Protein AF-A0A3A8H408-F1 (afdb_monomer_lite)

Radius of gyration: 17.68 Å; chains: 1; bounding box: 41×37×47 Å

Secondary structure (DSSP, 8-state):
-PPPHHHHHHHHHHTB-BSTTS-B-GGG-EEEEEE----TTT--EEEEEES-SS-SSPPEEEEE---SHHHHHHHSSHHHHHHHHHHHHHHH--SEEEE--HHHHHHH-TT--BSS---SEEEEEGGG--PPP--TT-EEEEETTTEEEEE--SSPP-TT-HHHHHHHHHHHHHHHHTTSS-B-

pLDDT: mean 93.0, std 6.1, range [53.0, 98.62]

Foldseek 3Di:
DPDDPVVVVVQFVVQFDAPVPHDGPQQQHGKGKDWPPDDPLAIKMWIFGDRHDNDPDDTDIDIDGRCDDDNNVVCQAPVNVVVVVLVCCVPPVDQKDADADPVLCCVQCVPVFKPDAHHQKMWHFCVQPAQDDADPPKDWDDSPNGTIMIHQDNDRQDPVDVVSSVRRNRSVVSCVVRRSMDTD

Sequence (184 aa):
MPPDVSVLTDLFRRGVNREGRGPIIEELGLRVGFLNGGAASDDARLSIKCGAFDDPSPNNCLLSLPFYGPTAERVLTPSVLEAVMRGMVAAWEPEWIAAMSREHRDLDDPDNRTNAWVGWLTYFSKQRGTVPPLPAPVRIEPVEDKGTLIVLTPERFTVANPEHVALGRRVRELLTRAGLIHTR

Structure (mmCIF, N/CA/C/O backbone):
data_AF-A0A3A8H408-F1
#
_entry.id   AF-A0A3A8H408-F1
#
loop_
_atom_site.group_PDB
_atom_site.id
_atom_site.type_symbol
_atom_site.label_atom_id
_atom_site.label_alt_id
_atom_site.label_comp_id
_atom_site.label_asym_id
_atom_site.label_entity_id
_atom_site.label_seq_id
_atom_site.pdbx_PDB_ins_code
_atom_site.Cartn_x
_atom_site.Cartn_y
_atom_site.Cartn_z
_atom_site.occupancy
_atom_site.B_iso_or_equiv
_atom_site.auth_seq_id
_atom_site.auth_comp_id
_atom_site.auth_asym_id
_atom_site.auth_atom_id
_atom_site.pdbx_PDB_model_num
ATOM 1 N N . MET A 1 1 ? -8.001 5.754 -26.401 1.00 53.00 1 MET A N 1
ATOM 2 C CA . MET A 1 1 ? -7.552 4.502 -27.044 1.00 53.00 1 MET A CA 1
ATOM 3 C C . MET A 1 1 ? -6.819 3.683 -26.000 1.00 53.00 1 MET A C 1
ATOM 5 O O . MET A 1 1 ? -6.024 4.287 -25.284 1.00 53.00 1 MET A O 1
ATOM 9 N N . PRO A 1 2 ? -7.097 2.376 -25.860 1.00 74.06 2 PRO A N 1
ATOM 10 C CA . PRO A 1 2 ? -6.226 1.513 -25.070 1.00 74.06 2 PRO A CA 1
ATOM 11 C C . PRO A 1 2 ? -4.798 1.572 -25.646 1.00 74.06 2 PRO A C 1
ATOM 13 O O . PRO A 1 2 ? -4.653 1.780 -26.855 1.00 74.06 2 PRO A O 1
ATOM 16 N N . PRO A 1 3 ? -3.751 1.460 -24.812 1.00 79.25 3 PRO A N 1
ATOM 17 C CA . PRO A 1 3 ? -2.381 1.420 -25.307 1.00 79.25 3 PRO A CA 1
ATOM 18 C C . PRO A 1 3 ? -2.198 0.223 -26.247 1.00 79.25 3 PRO A C 1
ATOM 20 O O . PRO A 1 3 ? -2.700 -0.869 -25.980 1.00 79.25 3 PRO A O 1
ATOM 23 N N . ASP A 1 4 ? -1.481 0.438 -27.347 1.00 90.12 4 ASP A N 1
ATOM 24 C CA . ASP A 1 4 ? -1.157 -0.623 -28.296 1.00 90.12 4 ASP A CA 1
ATOM 25 C C . ASP A 1 4 ? -0.244 -1.673 -27.632 1.00 90.12 4 ASP A C 1
ATOM 27 O O . ASP A 1 4 ? 0.717 -1.335 -26.932 1.00 90.12 4 ASP A O 1
ATOM 31 N N . VAL A 1 5 ? -0.544 -2.959 -27.838 1.00 90.75 5 VAL A N 1
ATOM 32 C CA . VAL A 1 5 ? 0.197 -4.073 -27.221 1.00 90.75 5 VAL A CA 1
ATOM 33 C C . VAL A 1 5 ? 1.674 -4.058 -27.618 1.00 90.75 5 VAL A C 1
ATOM 35 O O . VAL A 1 5 ? 2.524 -4.398 -26.794 1.00 90.75 5 VAL A O 1
ATOM 38 N N . SER A 1 6 ? 2.010 -3.634 -28.838 1.00 92.81 6 SER A N 1
ATOM 39 C CA . SER A 1 6 ? 3.402 -3.50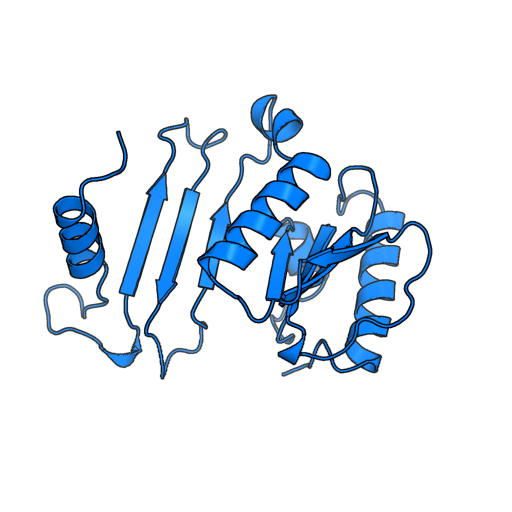6 -29.281 1.00 92.81 6 SER A CA 1
ATOM 40 C C . SER A 1 6 ? 4.139 -2.413 -28.507 1.00 92.81 6 SER A C 1
ATOM 42 O O . SER A 1 6 ? 5.258 -2.637 -28.047 1.00 92.81 6 SER A O 1
ATOM 44 N N . VAL A 1 7 ? 3.474 -1.281 -28.246 1.00 90.62 7 VAL A N 1
ATOM 45 C CA . VAL A 1 7 ? 4.027 -0.177 -27.446 1.00 90.62 7 VAL A CA 1
ATOM 46 C C . VAL A 1 7 ? 4.298 -0.634 -26.016 1.00 90.62 7 VAL A C 1
ATOM 48 O O . VAL A 1 7 ? 5.369 -0.360 -25.472 1.00 90.62 7 VAL A O 1
ATOM 51 N N . LEU A 1 8 ? 3.362 -1.372 -25.409 1.00 91.06 8 LEU A N 1
ATOM 52 C CA . LEU A 1 8 ? 3.587 -1.962 -24.090 1.00 91.06 8 LEU A CA 1
ATOM 53 C C . LEU A 1 8 ? 4.726 -2.984 -24.132 1.00 91.06 8 LEU A C 1
ATOM 55 O O . LEU A 1 8 ? 5.632 -2.919 -23.311 1.00 91.06 8 LEU A O 1
ATOM 59 N N . THR A 1 9 ? 4.744 -3.884 -25.110 1.00 92.50 9 THR A N 1
ATOM 60 C CA . THR A 1 9 ? 5.798 -4.903 -25.233 1.00 92.50 9 THR A CA 1
ATOM 61 C C . THR A 1 9 ? 7.189 -4.269 -25.289 1.00 92.50 9 THR A C 1
ATOM 63 O O . THR A 1 9 ? 8.099 -4.691 -24.570 1.00 92.50 9 THR A O 1
ATOM 66 N N . ASP A 1 10 ? 7.356 -3.215 -26.085 1.00 92.81 10 ASP A N 1
ATOM 67 C CA . ASP A 1 10 ? 8.627 -2.503 -26.185 1.00 92.81 10 ASP A CA 1
ATOM 68 C C . ASP A 1 10 ? 8.990 -1.760 -24.896 1.00 92.81 10 ASP A C 1
ATOM 70 O O . ASP A 1 10 ? 10.162 -1.755 -24.505 1.00 92.81 10 ASP A O 1
ATOM 74 N N . LEU A 1 11 ? 8.009 -1.188 -24.191 1.00 91.81 11 LEU A N 1
ATOM 75 C CA . LEU A 1 11 ? 8.226 -0.593 -22.872 1.00 91.81 11 LEU A CA 1
ATOM 76 C C . LEU A 1 11 ? 8.756 -1.632 -21.869 1.00 91.81 11 LEU A C 1
ATOM 78 O O . LEU A 1 11 ? 9.744 -1.372 -21.182 1.00 91.81 11 LEU A O 1
ATOM 82 N N . PHE A 1 12 ? 8.157 -2.823 -21.818 1.00 91.94 12 PHE A N 1
ATOM 83 C CA . PHE A 1 12 ? 8.580 -3.893 -20.910 1.00 91.94 12 PHE A CA 1
ATOM 84 C C . PHE A 1 12 ? 9.970 -4.444 -21.263 1.00 91.94 12 PHE A C 1
ATOM 86 O O . PHE A 1 12 ? 10.793 -4.627 -20.367 1.00 91.94 12 PHE A O 1
ATOM 93 N N . ARG A 1 13 ? 10.299 -4.615 -22.553 1.00 91.19 13 ARG A N 1
ATOM 94 C CA . ARG A 1 13 ? 11.652 -5.019 -23.002 1.00 91.19 13 ARG A CA 1
ATOM 95 C C . ARG A 1 13 ? 12.737 -4.018 -22.598 1.00 91.19 13 ARG A C 1
ATOM 97 O O . ARG A 1 13 ? 13.866 -4.404 -22.267 1.00 91.19 13 ARG A O 1
ATOM 104 N N . ARG A 1 14 ? 12.408 -2.723 -22.627 1.00 91.94 14 ARG A N 1
ATOM 105 C CA . ARG A 1 14 ? 13.304 -1.648 -22.172 1.00 91.94 14 ARG A CA 1
ATOM 106 C C . ARG A 1 14 ? 13.444 -1.621 -20.652 1.00 91.94 14 ARG A C 1
ATOM 108 O O . ARG A 1 14 ? 14.519 -1.284 -20.173 1.00 91.94 14 ARG A O 1
ATOM 115 N N . GLY A 1 15 ? 12.404 -2.021 -19.922 1.00 92.94 15 GLY A N 1
ATOM 116 C CA . GLY A 1 15 ? 12.379 -2.060 -18.459 1.00 92.94 15 GLY A CA 1
ATOM 117 C C . GLY A 1 15 ? 13.230 -3.154 -17.806 1.00 92.94 15 GLY A C 1
ATOM 118 O O . GLY A 1 15 ? 13.366 -3.151 -16.587 1.00 92.94 15 GLY A O 1
ATOM 119 N N . VAL A 1 16 ? 13.795 -4.091 -18.573 1.00 93.50 16 VAL A N 1
ATOM 120 C CA . VAL A 1 16 ? 14.675 -5.144 -18.038 1.00 93.50 16 VAL A CA 1
ATOM 121 C C . VAL A 1 16 ? 15.952 -4.537 -17.442 1.00 93.50 16 VAL A C 1
ATOM 123 O O . VAL A 1 16 ? 16.615 -3.722 -18.094 1.00 93.50 16 VAL A O 1
ATOM 126 N N . ASN A 1 17 ? 16.306 -4.950 -16.222 1.00 90.69 17 ASN A N 1
ATOM 127 C CA . ASN A 1 17 ? 17.504 -4.468 -15.533 1.00 90.69 17 ASN A CA 1
ATOM 128 C C . ASN A 1 17 ? 18.787 -4.977 -16.211 1.00 90.69 17 ASN A C 1
ATOM 130 O O . ASN A 1 17 ? 18.860 -6.121 -16.659 1.00 90.69 17 ASN A O 1
ATOM 134 N N . ARG A 1 18 ? 19.797 -4.107 -16.314 1.00 92.12 18 ARG A N 1
ATOM 135 C CA . ARG A 1 18 ? 21.075 -4.372 -16.996 1.00 92.12 18 ARG A CA 1
ATOM 136 C C . ARG A 1 18 ? 22.230 -3.718 -16.252 1.00 92.12 18 ARG A C 1
ATOM 138 O O . ARG A 1 18 ? 22.050 -2.668 -15.632 1.00 92.12 18 ARG A O 1
ATOM 145 N N . GLU A 1 19 ? 23.425 -4.277 -16.397 1.00 88.25 19 GLU A N 1
ATOM 146 C CA . GLU A 1 19 ? 24.659 -3.634 -15.940 1.00 88.25 19 GLU A CA 1
ATOM 147 C C . GLU A 1 19 ? 25.051 -2.497 -16.904 1.00 88.25 19 GLU A C 1
ATOM 149 O O . GLU A 1 19 ? 25.807 -2.674 -17.858 1.00 88.25 19 GLU A O 1
ATOM 154 N N . GLY A 1 20 ? 24.470 -1.308 -16.725 1.00 83.56 20 GLY A N 1
ATOM 155 C CA . GLY A 1 20 ? 24.679 -0.181 -17.637 1.00 83.56 20 GLY A CA 1
ATOM 156 C C . GLY A 1 20 ? 24.197 -0.496 -19.061 1.00 83.56 20 GLY A C 1
ATOM 157 O O . GLY A 1 20 ? 22.997 -0.605 -19.304 1.00 83.56 20 GLY A O 1
ATOM 158 N N . ARG A 1 21 ? 25.131 -0.621 -20.015 1.00 83.88 21 ARG A N 1
ATOM 159 C CA . ARG A 1 21 ? 24.855 -1.078 -21.398 1.00 83.88 21 ARG A CA 1
ATOM 160 C C . ARG A 1 21 ? 25.179 -2.564 -21.626 1.00 83.88 21 ARG A C 1
ATOM 162 O O . ARG A 1 21 ? 25.133 -3.019 -22.764 1.00 83.88 21 ARG A O 1
ATOM 169 N N . GLY A 1 22 ? 25.561 -3.272 -20.568 1.00 88.44 22 GLY A N 1
ATOM 170 C CA . GLY A 1 22 ? 25.965 -4.670 -20.567 1.00 88.44 22 GLY A CA 1
ATOM 171 C C . GLY A 1 22 ? 24.787 -5.654 -20.530 1.00 88.44 22 GLY A C 1
ATOM 172 O O . GLY A 1 22 ? 23.675 -5.313 -20.955 1.00 88.44 22 GLY A O 1
ATOM 173 N N . PRO A 1 23 ? 25.031 -6.895 -20.070 1.00 92.50 23 PRO A N 1
ATOM 174 C CA . PRO A 1 23 ? 24.039 -7.963 -20.089 1.00 92.50 23 PRO A CA 1
ATOM 175 C C . PRO A 1 23 ? 22.837 -7.674 -19.178 1.00 92.50 23 PRO A C 1
ATOM 177 O O . PRO A 1 23 ? 22.860 -6.790 -18.317 1.00 92.50 23 PRO A O 1
ATOM 180 N N . ILE A 1 24 ? 21.769 -8.438 -19.410 1.00 93.56 24 ILE A N 1
ATOM 181 C CA . ILE A 1 24 ? 20.581 -8.477 -18.555 1.00 93.56 24 ILE A CA 1
ATOM 182 C C . ILE A 1 24 ? 20.944 -9.125 -17.218 1.00 93.56 24 ILE A C 1
ATOM 184 O O . ILE A 1 24 ? 21.665 -10.117 -17.195 1.00 93.56 24 ILE A O 1
ATOM 188 N N . ILE A 1 25 ? 20.415 -8.559 -16.135 1.00 92.06 25 ILE A N 1
ATOM 189 C CA . ILE A 1 25 ? 20.477 -9.129 -14.788 1.00 92.06 25 ILE A CA 1
ATOM 190 C C . ILE A 1 25 ? 19.102 -9.748 -14.520 1.00 92.06 25 ILE A C 1
ATOM 192 O O . ILE A 1 25 ? 18.157 -9.038 -14.161 1.00 92.06 25 ILE A O 1
ATOM 196 N N . GLU A 1 26 ? 18.962 -11.043 -14.807 1.00 90.75 26 GLU A N 1
ATOM 197 C CA . GLU A 1 26 ? 17.670 -11.745 -14.790 1.00 90.75 26 GLU A CA 1
ATOM 198 C C . GLU A 1 26 ? 17.043 -11.757 -13.391 1.00 90.75 26 GLU A C 1
ATOM 200 O O . GLU A 1 26 ? 15.828 -11.604 -13.256 1.00 90.75 26 GLU A O 1
ATOM 205 N N . GLU A 1 27 ? 17.876 -11.829 -12.353 1.00 91.50 27 GLU A N 1
ATOM 206 C CA . GLU A 1 27 ? 17.485 -11.913 -10.945 1.00 91.50 27 GLU A CA 1
ATOM 207 C C . GLU A 1 27 ? 16.672 -10.701 -10.467 1.00 91.50 27 GLU A C 1
ATOM 209 O O . GLU A 1 27 ? 15.819 -10.823 -9.582 1.00 91.50 27 GLU A O 1
ATOM 214 N N . LEU A 1 28 ? 16.907 -9.532 -11.079 1.00 91.19 28 LEU A N 1
ATOM 215 C CA . LEU A 1 28 ? 16.243 -8.266 -10.751 1.00 91.19 28 LEU A CA 1
ATOM 216 C C . LEU A 1 28 ? 14.935 -8.059 -11.535 1.00 91.19 28 LEU A C 1
ATOM 218 O O . LEU A 1 28 ? 14.202 -7.094 -11.280 1.00 91.19 28 LEU A O 1
ATOM 222 N N . GLY A 1 29 ? 14.648 -8.918 -12.517 1.00 93.56 29 GLY A N 1
ATOM 223 C CA . GLY A 1 29 ? 13.474 -8.825 -13.378 1.00 93.56 29 GLY A CA 1
ATOM 224 C C . GLY A 1 29 ? 13.403 -7.519 -14.181 1.00 93.56 29 GLY A C 1
ATOM 225 O O . GLY A 1 29 ? 14.397 -7.029 -14.728 1.00 93.56 29 GLY A O 1
ATOM 226 N N . LEU A 1 30 ? 12.205 -6.934 -14.255 1.00 94.25 30 LEU A N 1
ATOM 227 C CA . LEU A 1 30 ? 11.924 -5.697 -14.987 1.00 94.25 30 LEU A CA 1
ATOM 228 C C . LEU A 1 30 ? 11.284 -4.625 -14.109 1.00 94.25 30 LEU A C 1
ATOM 230 O O . LEU A 1 30 ? 10.581 -4.917 -13.138 1.00 94.25 30 LEU A O 1
ATOM 234 N N . ARG A 1 31 ? 11.471 -3.366 -14.507 1.00 94.19 31 ARG A N 1
ATOM 235 C CA . ARG A 1 31 ? 10.783 -2.205 -13.949 1.00 94.19 31 ARG A CA 1
ATOM 236 C C . ARG A 1 31 ? 10.219 -1.319 -15.056 1.00 94.19 31 ARG A C 1
ATOM 238 O O . ARG A 1 31 ? 10.950 -0.873 -15.934 1.00 94.19 31 ARG A O 1
ATOM 245 N N . VAL A 1 32 ? 8.930 -1.003 -14.974 1.00 95.19 32 VAL A N 1
ATOM 246 C CA . VAL A 1 32 ? 8.251 -0.075 -15.894 1.00 95.19 32 VAL A CA 1
ATOM 247 C C . VAL A 1 32 ? 7.502 1.001 -15.121 1.00 95.19 32 VAL A C 1
ATOM 249 O O . VAL A 1 32 ? 7.068 0.783 -13.991 1.00 95.19 32 VAL A O 1
ATOM 252 N N . GLY A 1 33 ? 7.372 2.181 -15.726 1.00 93.12 33 GLY A N 1
ATOM 253 C CA . GLY A 1 33 ? 6.696 3.326 -15.130 1.00 93.12 33 GLY A CA 1
ATOM 254 C C . GLY A 1 33 ? 5.714 3.974 -16.097 1.00 93.12 33 GLY A C 1
ATOM 255 O O . GLY A 1 33 ? 6.007 4.098 -17.283 1.00 93.12 33 GLY A O 1
ATOM 256 N N . PHE A 1 34 ? 4.581 4.422 -15.567 1.00 91.62 34 PHE A N 1
ATOM 257 C CA . PHE A 1 34 ? 3.558 5.180 -16.279 1.00 91.62 34 PHE A CA 1
ATOM 258 C C . PHE A 1 34 ? 3.274 6.465 -15.511 1.00 91.62 34 PHE A C 1
ATOM 260 O O . PHE A 1 34 ? 3.288 6.472 -14.281 1.00 91.62 34 PHE A O 1
ATOM 267 N N . LEU A 1 35 ? 3.003 7.540 -16.240 1.00 90.06 35 LEU A N 1
ATOM 268 C CA . LEU A 1 35 ? 2.687 8.856 -15.695 1.00 90.06 35 LEU A CA 1
ATOM 269 C C . LEU A 1 35 ? 1.474 9.427 -16.422 1.00 90.06 35 LEU A C 1
ATOM 271 O O . LEU A 1 35 ? 1.322 9.231 -17.627 1.00 90.06 35 LEU A O 1
ATOM 275 N N . ASN A 1 36 ? 0.622 10.139 -15.691 1.00 89.19 36 ASN A N 1
ATOM 276 C CA . ASN A 1 36 ? -0.549 10.813 -16.258 1.00 89.19 36 ASN A CA 1
ATOM 277 C C . ASN A 1 36 ? -0.210 12.144 -16.961 1.00 89.19 36 ASN A C 1
ATOM 279 O O . ASN A 1 36 ? -1.110 12.792 -17.486 1.00 89.19 36 ASN A O 1
ATOM 283 N N . GLY A 1 37 ? 1.063 12.556 -16.960 1.00 84.69 37 GLY A N 1
ATOM 284 C CA . GLY A 1 37 ? 1.525 13.797 -17.587 1.00 84.69 37 GLY A CA 1
ATOM 285 C C . GLY A 1 37 ? 1.230 15.065 -16.780 1.00 84.69 37 GLY A C 1
ATOM 286 O O . GLY A 1 37 ? 1.351 16.157 -17.330 1.00 84.69 37 GLY A O 1
ATOM 287 N N . GLY A 1 38 ? 0.840 14.936 -15.506 1.00 82.38 38 GLY A N 1
ATOM 288 C CA . GLY A 1 38 ? 0.667 16.076 -14.605 1.00 82.38 38 GLY A CA 1
ATOM 289 C C . GLY A 1 38 ? 1.982 16.809 -14.314 1.00 82.38 38 GLY A C 1
ATOM 290 O O . GLY A 1 38 ? 3.075 16.275 -14.511 1.00 82.38 38 GLY A O 1
ATOM 291 N N . ALA A 1 39 ? 1.880 18.047 -13.824 1.00 80.00 39 ALA A N 1
ATOM 292 C CA . ALA A 1 39 ? 3.030 18.745 -13.249 1.00 80.00 39 ALA A CA 1
ATOM 293 C C . ALA A 1 39 ? 3.521 18.000 -11.994 1.00 80.00 39 ALA A C 1
ATOM 295 O O . ALA A 1 39 ? 2.742 17.315 -11.348 1.00 80.00 39 ALA A O 1
ATOM 296 N N . ALA A 1 40 ? 4.793 18.145 -11.614 1.00 72.44 40 ALA A N 1
ATOM 297 C CA . ALA A 1 40 ? 5.443 17.271 -10.624 1.00 72.44 40 ALA A CA 1
ATOM 298 C C . ALA A 1 40 ? 4.756 17.146 -9.242 1.00 72.44 40 ALA A C 1
ATOM 300 O O . ALA A 1 40 ? 4.973 16.159 -8.552 1.00 72.44 40 ALA A O 1
ATOM 301 N N . SER A 1 41 ? 3.974 18.134 -8.794 1.00 75.12 41 SER A N 1
ATOM 302 C CA . SER A 1 41 ? 3.213 18.052 -7.530 1.00 75.12 41 SER A CA 1
ATOM 303 C C . SER A 1 41 ? 1.772 17.552 -7.704 1.00 75.12 41 SER A C 1
ATOM 305 O O . SER A 1 41 ? 1.050 17.407 -6.720 1.00 75.12 41 SER A O 1
ATOM 307 N N . ASP A 1 42 ? 1.360 17.337 -8.949 1.00 85.25 42 ASP A N 1
ATOM 308 C CA . ASP A 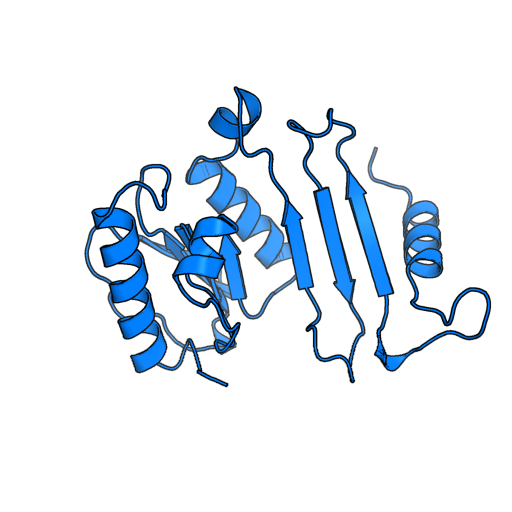1 42 ? -0.001 17.053 -9.405 1.00 85.25 42 ASP A CA 1
ATOM 309 C C . ASP A 1 42 ? -0.073 15.770 -10.261 1.00 85.25 42 ASP A C 1
ATOM 311 O O . ASP A 1 42 ? -1.111 15.437 -10.839 1.00 85.25 42 ASP A O 1
ATOM 315 N N . ASP A 1 43 ? 1.036 15.033 -10.368 1.00 88.94 43 ASP A N 1
ATOM 316 C CA . ASP A 1 43 ? 1.120 13.819 -11.165 1.00 88.94 43 ASP A CA 1
ATOM 317 C C . ASP A 1 43 ? 0.721 12.568 -10.372 1.00 88.94 43 ASP A C 1
ATOM 319 O O . ASP A 1 43 ? 0.843 12.464 -9.150 1.00 88.94 43 ASP A O 1
ATOM 323 N N . ALA A 1 44 ? 0.203 11.591 -11.109 1.00 92.25 44 ALA A N 1
ATOM 324 C CA . ALA A 1 44 ? 0.021 10.235 -10.628 1.00 92.25 44 ALA A CA 1
ATOM 325 C C . ALA A 1 44 ? 0.967 9.333 -11.413 1.00 92.25 44 ALA A C 1
ATOM 327 O O . ALA A 1 44 ? 0.986 9.356 -12.651 1.00 92.25 44 ALA A O 1
ATOM 328 N N . ARG A 1 45 ? 1.737 8.524 -10.686 1.00 93.88 45 ARG A N 1
ATOM 329 C CA . ARG A 1 45 ? 2.762 7.657 -11.263 1.00 93.88 45 ARG A CA 1
ATOM 330 C C . ARG A 1 45 ? 2.556 6.221 -10.825 1.00 93.88 45 ARG A C 1
ATOM 332 O O . ARG A 1 45 ? 2.627 5.920 -9.638 1.00 93.88 45 ARG A O 1
ATOM 339 N N . LEU A 1 46 ? 2.385 5.327 -11.789 1.00 94.69 46 LEU A N 1
ATOM 340 C CA . LEU A 1 46 ? 2.389 3.887 -11.564 1.00 94.69 46 LEU A CA 1
ATOM 341 C C . LEU A 1 46 ? 3.794 3.347 -11.832 1.00 94.69 46 LEU A C 1
ATOM 343 O O . LEU A 1 46 ? 4.370 3.616 -12.882 1.00 94.69 46 LEU A O 1
ATOM 347 N N . SER A 1 47 ? 4.349 2.584 -10.901 1.00 95.12 47 SER A N 1
ATOM 348 C CA . SER A 1 47 ? 5.622 1.882 -11.049 1.00 95.12 47 SER A CA 1
ATOM 349 C C . SER A 1 47 ? 5.399 0.402 -10.791 1.00 95.12 47 SER A C 1
ATOM 351 O O . SER A 1 47 ? 4.894 0.035 -9.735 1.00 95.12 47 SER A O 1
ATOM 353 N N . ILE A 1 48 ? 5.806 -0.446 -11.728 1.00 95.06 48 ILE A N 1
ATOM 354 C CA . ILE A 1 48 ? 5.683 -1.899 -11.617 1.00 95.06 48 ILE A CA 1
ATOM 355 C C . ILE A 1 48 ? 7.082 -2.493 -11.628 1.00 95.06 48 ILE A C 1
ATOM 357 O O . ILE A 1 48 ? 7.871 -2.194 -12.525 1.00 95.06 48 ILE A O 1
ATOM 361 N N . LYS A 1 49 ? 7.372 -3.341 -10.644 1.00 94.69 49 LYS A N 1
ATOM 362 C CA . LYS A 1 49 ? 8.531 -4.229 -10.602 1.00 94.69 49 LYS A CA 1
ATOM 363 C C . LYS A 1 49 ? 8.035 -5.672 -10.605 1.00 94.69 49 LYS A C 1
ATOM 365 O O . LYS A 1 49 ? 7.240 -6.036 -9.739 1.00 94.69 49 LYS A O 1
ATOM 370 N N . CYS A 1 50 ? 8.495 -6.470 -11.563 1.00 93.81 50 CYS A N 1
ATOM 371 C CA . CYS A 1 50 ? 8.040 -7.845 -11.754 1.00 93.81 50 CYS A CA 1
ATOM 372 C C . CYS A 1 50 ? 9.188 -8.767 -12.177 1.00 93.81 50 CYS A C 1
ATOM 374 O O . CYS A 1 50 ? 10.142 -8.312 -12.805 1.00 93.81 50 CYS A O 1
ATOM 376 N N . GLY A 1 51 ? 9.054 -10.064 -11.893 1.00 92.44 51 GLY A N 1
ATOM 377 C CA . GLY A 1 51 ? 9.982 -11.105 -12.336 1.00 92.44 51 GLY A CA 1
ATOM 378 C C . GLY A 1 51 ? 11.262 -11.221 -11.513 1.00 92.44 51 GLY A C 1
ATOM 379 O O . GLY A 1 51 ? 12.092 -12.056 -11.843 1.00 92.44 51 GLY A O 1
ATOM 380 N N . ALA A 1 52 ? 11.426 -10.423 -10.455 1.00 92.12 52 ALA A N 1
ATOM 381 C CA . ALA A 1 52 ? 12.563 -10.568 -9.556 1.00 92.12 52 ALA A CA 1
ATOM 382 C C . ALA A 1 52 ? 12.392 -11.816 -8.675 1.00 92.12 52 ALA A C 1
ATOM 384 O O . ALA A 1 52 ? 11.290 -12.053 -8.162 1.00 92.12 52 ALA A O 1
ATOM 385 N N . PHE A 1 53 ? 13.470 -12.580 -8.497 1.00 90.81 53 PHE A N 1
ATOM 386 C CA . PHE A 1 53 ? 13.494 -13.805 -7.685 1.00 90.81 53 PHE A CA 1
ATOM 387 C C . PHE A 1 53 ? 14.693 -13.899 -6.729 1.00 90.81 53 PHE A C 1
ATOM 389 O O . PHE A 1 53 ? 14.630 -14.681 -5.786 1.00 90.81 53 PHE A O 1
ATOM 396 N N . ASP A 1 54 ? 15.732 -13.080 -6.919 1.00 84.88 54 ASP A N 1
ATOM 397 C CA . ASP A 1 54 ? 16.871 -12.953 -5.999 1.00 84.88 54 ASP A CA 1
ATOM 398 C C . ASP A 1 54 ? 17.214 -11.466 -5.792 1.00 84.88 54 ASP A C 1
ATOM 400 O O . ASP A 1 54 ? 18.286 -10.967 -6.125 1.00 84.88 54 ASP A O 1
ATOM 404 N N . ASP A 1 55 ? 16.220 -10.711 -5.310 1.00 78.12 55 ASP A N 1
ATOM 405 C CA . ASP A 1 55 ? 16.321 -9.275 -5.047 1.00 78.12 55 ASP A CA 1
ATOM 406 C C . ASP A 1 55 ? 15.759 -8.959 -3.644 1.00 78.12 55 ASP A C 1
ATOM 408 O O . ASP A 1 55 ? 14.634 -9.367 -3.330 1.00 78.12 55 ASP A O 1
ATOM 412 N N . PRO A 1 56 ? 16.481 -8.195 -2.798 1.00 77.44 56 PRO A N 1
ATOM 413 C CA . PRO A 1 56 ? 15.990 -7.776 -1.480 1.00 77.44 56 PRO A CA 1
ATOM 414 C C . PRO A 1 56 ? 14.669 -6.986 -1.522 1.00 77.44 56 PRO A C 1
ATOM 416 O O . PRO A 1 56 ? 13.931 -6.919 -0.534 1.00 77.44 56 PRO A O 1
ATOM 419 N N . SER A 1 57 ? 14.369 -6.346 -2.654 1.00 79.62 57 SER A N 1
ATOM 420 C CA . SER A 1 57 ? 13.130 -5.625 -2.916 1.00 79.62 57 SER A CA 1
ATOM 421 C C . SER A 1 57 ? 12.134 -6.543 -3.645 1.00 79.62 57 SER A C 1
ATOM 423 O O . SER A 1 57 ? 12.386 -6.938 -4.785 1.00 79.62 57 SER A O 1
ATOM 425 N N . PRO A 1 58 ? 10.958 -6.833 -3.060 1.00 84.06 58 PRO A N 1
ATOM 426 C CA . PRO A 1 58 ? 9.987 -7.728 -3.679 1.00 84.06 58 PRO A CA 1
ATOM 427 C C . PRO A 1 58 ? 9.373 -7.116 -4.944 1.00 84.06 58 PRO A C 1
ATOM 429 O O . PRO A 1 58 ? 9.367 -5.890 -5.128 1.00 84.06 58 PRO A O 1
ATOM 432 N N . ASN A 1 59 ? 8.793 -7.975 -5.786 1.00 92.81 59 ASN A N 1
ATOM 433 C CA . ASN A 1 59 ? 7.900 -7.545 -6.861 1.00 92.81 59 ASN A CA 1
ATOM 434 C C . ASN A 1 59 ? 6.783 -6.671 -6.277 1.00 92.81 59 ASN A C 1
ATOM 436 O O . ASN A 1 59 ? 6.208 -6.989 -5.236 1.00 92.81 59 ASN A O 1
ATOM 440 N N . ASN A 1 60 ? 6.511 -5.537 -6.915 1.00 94.19 60 ASN A N 1
ATOM 441 C CA . ASN A 1 60 ? 5.569 -4.556 -6.393 1.00 94.19 60 ASN A CA 1
ATOM 442 C C . ASN A 1 60 ? 4.910 -3.745 -7.507 1.00 94.19 60 ASN A C 1
ATOM 444 O O . ASN A 1 60 ? 5.463 -3.560 -8.589 1.00 94.19 60 ASN A O 1
ATOM 448 N N . CYS A 1 61 ? 3.723 -3.239 -7.193 1.00 95.81 61 CYS A N 1
ATOM 449 C CA . CYS A 1 61 ? 2.964 -2.313 -8.013 1.00 95.81 61 CYS A CA 1
ATOM 450 C C . CYS A 1 61 ? 2.656 -1.089 -7.144 1.00 95.81 61 CYS A C 1
ATOM 452 O O . CYS A 1 61 ? 1.826 -1.150 -6.240 1.00 95.81 61 CYS A O 1
ATOM 454 N N . LEU A 1 62 ? 3.395 -0.002 -7.362 1.00 95.56 62 LEU A N 1
ATOM 455 C CA . LEU A 1 62 ? 3.324 1.221 -6.570 1.00 95.56 62 LEU A CA 1
ATOM 456 C C . LEU A 1 62 ? 2.623 2.320 -7.364 1.00 95.56 62 LEU A C 1
ATOM 458 O O . LEU A 1 62 ? 3.133 2.757 -8.395 1.00 95.56 62 LEU A O 1
ATOM 462 N N . LEU A 1 63 ? 1.504 2.818 -6.842 1.00 96.44 63 LEU A N 1
ATOM 463 C CA . LEU A 1 63 ? 0.847 4.021 -7.343 1.00 96.44 63 LEU A CA 1
ATOM 464 C C . LEU A 1 63 ? 1.179 5.204 -6.429 1.00 96.44 63 LEU A C 1
ATOM 466 O O . LEU A 1 63 ? 0.730 5.271 -5.288 1.00 96.44 63 LEU A O 1
ATOM 470 N N . SER A 1 64 ? 1.977 6.137 -6.936 1.00 94.50 64 SER A N 1
ATOM 471 C CA . SER A 1 64 ? 2.191 7.440 -6.307 1.00 94.50 64 SER A CA 1
ATOM 472 C C . SER A 1 64 ? 1.065 8.384 -6.711 1.00 94.50 64 SER A C 1
ATOM 474 O O . SER A 1 64 ? 0.727 8.470 -7.893 1.00 94.50 64 SER A O 1
ATOM 476 N N . LEU A 1 65 ? 0.492 9.069 -5.725 1.00 93.94 65 LEU A N 1
ATOM 477 C CA . LEU A 1 65 ? -0.621 9.998 -5.891 1.00 93.94 65 LEU A CA 1
ATOM 478 C C . LEU A 1 65 ? -0.185 11.424 -5.530 1.00 93.94 65 LEU A C 1
ATOM 480 O O . LEU A 1 65 ? 0.712 11.580 -4.691 1.00 93.94 65 LEU A O 1
ATOM 484 N N . PRO A 1 66 ? -0.855 12.452 -6.081 1.00 91.62 66 PRO A N 1
ATOM 485 C CA . PRO A 1 66 ? -0.684 13.828 -5.637 1.00 91.62 66 PRO A CA 1
ATOM 486 C C . PRO A 1 66 ? -0.944 13.946 -4.138 1.00 91.62 66 PRO A C 1
ATOM 488 O O . PRO A 1 66 ? -1.892 13.357 -3.615 1.00 91.62 66 PRO A O 1
ATOM 491 N N . PHE A 1 67 ? -0.112 14.719 -3.445 1.00 85.69 67 PHE A N 1
ATOM 492 C CA . PHE A 1 67 ? -0.180 14.826 -1.985 1.00 85.69 67 PHE A CA 1
ATOM 493 C C . PHE A 1 67 ? -0.731 16.170 -1.488 1.00 85.69 67 PHE A C 1
ATOM 495 O O . PHE A 1 67 ? -1.353 16.220 -0.420 1.00 85.69 67 PHE A O 1
ATOM 502 N N . TYR A 1 68 ? -0.557 17.229 -2.286 1.00 84.38 68 TYR A N 1
ATOM 503 C CA . TYR A 1 68 ? -0.976 18.597 -1.984 1.00 84.38 68 TYR A CA 1
ATOM 504 C C . TYR A 1 68 ? -1.867 19.175 -3.086 1.00 84.38 68 TYR A C 1
ATOM 506 O O . TYR A 1 68 ? -1.802 18.762 -4.242 1.00 84.38 68 TYR A O 1
ATOM 514 N N . GLY A 1 69 ? -2.667 20.174 -2.716 1.00 87.81 69 GLY A N 1
ATOM 515 C CA . GLY A 1 69 ? -3.502 20.932 -3.641 1.00 87.81 69 GLY A CA 1
ATOM 516 C C . GLY A 1 69 ? -4.824 20.248 -4.019 1.00 87.81 69 GLY A C 1
ATOM 517 O O . GLY A 1 69 ? -5.126 19.147 -3.548 1.00 87.81 69 GLY A O 1
ATOM 518 N N . PRO A 1 70 ? -5.618 20.893 -4.894 1.00 89.19 70 PRO A N 1
ATOM 519 C CA . PRO A 1 70 ? -6.998 20.488 -5.173 1.00 89.19 70 PRO A CA 1
ATOM 520 C C . PRO A 1 70 ? -7.135 19.068 -5.738 1.00 89.19 70 PRO A C 1
ATOM 522 O O . PRO A 1 70 ? -8.092 18.355 -5.435 1.00 89.19 70 PRO A O 1
ATOM 525 N N . THR A 1 71 ? -6.173 18.614 -6.544 1.00 91.25 71 THR A N 1
ATOM 526 C CA . THR A 1 71 ? -6.183 17.245 -7.077 1.00 91.25 71 THR A CA 1
ATOM 527 C C . THR A 1 71 ? -5.955 16.215 -5.982 1.00 91.25 71 THR A C 1
ATOM 529 O O . THR A 1 71 ? -6.636 15.191 -5.969 1.00 91.25 71 THR A O 1
ATOM 532 N N . ALA A 1 72 ? -5.040 16.484 -5.048 1.00 91.31 72 ALA A N 1
ATOM 533 C CA . ALA A 1 72 ? -4.817 15.608 -3.908 1.00 91.31 72 ALA A CA 1
ATOM 534 C C . ALA A 1 72 ? -6.068 15.534 -3.026 1.00 91.31 72 ALA A C 1
ATOM 536 O O . ALA A 1 72 ? -6.463 14.444 -2.637 1.00 91.31 72 ALA A O 1
ATOM 537 N N . GLU A 1 73 ? -6.741 16.656 -2.766 1.00 91.19 73 GLU A N 1
ATOM 538 C CA . GLU A 1 73 ? -8.004 16.682 -2.011 1.00 91.19 73 GLU A CA 1
ATOM 539 C C . GLU A 1 73 ? -9.109 15.868 -2.693 1.00 91.19 73 GLU A C 1
ATOM 541 O O . GLU A 1 73 ? -9.845 15.138 -2.032 1.00 91.19 73 GLU A O 1
ATOM 546 N N . ARG A 1 74 ? -9.183 15.927 -4.028 1.00 92.44 74 ARG A N 1
ATOM 547 C CA . ARG A 1 74 ? -10.139 15.141 -4.817 1.00 92.44 74 ARG A CA 1
ATOM 548 C C . ARG A 1 74 ? -9.834 13.639 -4.801 1.00 92.44 74 ARG A C 1
ATOM 550 O O . ARG A 1 74 ? -10.759 12.829 -4.829 1.00 92.44 74 ARG A O 1
ATOM 557 N N . VAL A 1 75 ? -8.556 13.258 -4.826 1.00 93.44 75 VAL A N 1
ATOM 558 C CA . VAL A 1 75 ? -8.115 11.859 -4.976 1.00 93.44 75 VAL A CA 1
ATOM 559 C C . VAL A 1 75 ? -7.937 11.153 -3.629 1.00 93.44 75 VAL A C 1
ATOM 561 O O . VAL A 1 75 ? -8.236 9.968 -3.518 1.00 93.44 75 VAL A O 1
ATOM 564 N N . LEU A 1 76 ? -7.479 11.854 -2.593 1.00 94.56 76 LEU A N 1
ATOM 565 C CA . LEU A 1 76 ? -7.189 11.298 -1.267 1.00 94.56 76 LEU A CA 1
ATOM 566 C C . LEU A 1 76 ? -8.441 11.269 -0.385 1.00 94.56 76 LEU A C 1
ATOM 568 O O . LEU A 1 76 ? -8.468 11.813 0.719 1.00 94.56 76 LEU A O 1
ATOM 572 N N . THR A 1 77 ? -9.473 10.601 -0.892 1.00 95.12 77 THR A N 1
ATOM 573 C CA . THR A 1 77 ? -10.712 10.284 -0.177 1.00 95.12 77 THR A CA 1
ATOM 574 C C . THR A 1 77 ? -10.837 8.765 -0.024 1.00 95.12 77 THR A C 1
ATOM 576 O O . THR A 1 77 ? -10.309 8.038 -0.873 1.00 95.12 77 THR A O 1
ATOM 579 N N . PRO A 1 78 ? -11.539 8.250 1.007 1.00 93.31 78 PRO A N 1
ATOM 580 C CA . PRO A 1 78 ? -11.699 6.807 1.166 1.00 93.31 78 PRO A CA 1
ATOM 581 C C . PRO A 1 78 ? -12.302 6.159 -0.076 1.00 93.31 78 PRO A C 1
ATOM 583 O O . PRO A 1 78 ? -11.749 5.194 -0.576 1.00 93.31 78 PRO A O 1
ATOM 586 N N . SER A 1 79 ? -13.374 6.723 -0.639 1.00 94.62 79 SER A N 1
ATOM 587 C CA . SER A 1 79 ? -14.083 6.124 -1.777 1.00 94.62 79 SER A CA 1
ATOM 588 C C . SER A 1 79 ? -13.207 5.979 -3.025 1.00 94.62 79 SER A C 1
ATOM 590 O O . SER A 1 79 ? -13.253 4.949 -3.698 1.00 94.62 79 SER A O 1
ATOM 592 N N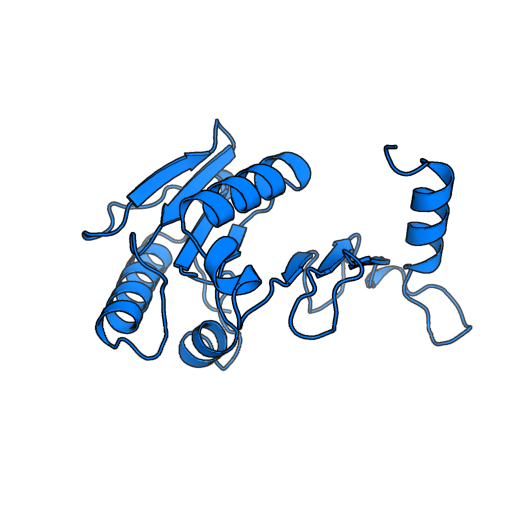 . VAL A 1 80 ? -12.371 6.979 -3.326 1.00 96.94 80 VAL A N 1
ATOM 593 C CA . VAL A 1 80 ? -11.439 6.907 -4.460 1.00 96.94 80 VAL A CA 1
ATOM 594 C C . VAL A 1 80 ? -10.331 5.893 -4.185 1.00 96.94 80 VAL A C 1
ATOM 596 O O . VAL A 1 80 ? -10.028 5.078 -5.055 1.00 96.94 80 VAL A O 1
ATOM 599 N N . LEU A 1 81 ? -9.746 5.898 -2.984 1.00 97.25 81 LEU A N 1
ATOM 600 C CA . LEU A 1 81 ? -8.686 4.952 -2.631 1.00 97.25 81 LEU A CA 1
ATOM 601 C C . LEU A 1 81 ? -9.200 3.507 -2.548 1.00 97.25 81 LEU A C 1
ATOM 603 O O . LEU A 1 81 ? -8.507 2.600 -3.001 1.00 97.25 81 LEU A O 1
ATOM 607 N N . GLU A 1 82 ? -10.420 3.288 -2.057 1.00 97.25 82 GLU A N 1
ATOM 608 C CA . GLU A 1 82 ? -11.100 1.988 -2.059 1.00 97.25 82 GLU A CA 1
ATOM 609 C C . GLU A 1 82 ? -11.258 1.475 -3.502 1.00 97.25 82 GLU A C 1
ATOM 611 O O . GLU A 1 82 ? -10.889 0.336 -3.795 1.00 97.25 82 GLU A O 1
ATOM 616 N N . ALA A 1 83 ? -11.731 2.318 -4.430 1.00 97.50 83 ALA A N 1
ATOM 617 C CA . ALA A 1 83 ? -11.872 1.955 -5.842 1.00 97.50 83 ALA A CA 1
ATOM 618 C C . ALA A 1 83 ? -10.519 1.633 -6.503 1.00 97.50 83 ALA A C 1
ATOM 620 O O . ALA A 1 83 ? -10.394 0.632 -7.213 1.00 97.50 83 ALA A O 1
ATOM 621 N N . VAL A 1 84 ? -9.491 2.443 -6.232 1.00 96.81 84 VAL A N 1
ATOM 622 C CA . VAL A 1 84 ? -8.120 2.209 -6.709 1.00 96.81 84 VAL A CA 1
ATOM 623 C C . VAL A 1 84 ? -7.582 0.879 -6.184 1.00 96.81 84 VAL A C 1
ATOM 625 O O . VAL A 1 84 ? -7.090 0.071 -6.970 1.00 96.81 84 VAL A O 1
ATOM 628 N N . MET A 1 85 ? -7.707 0.614 -4.881 1.00 97.19 85 MET A N 1
ATOM 629 C CA . MET A 1 85 ? -7.222 -0.629 -4.280 1.00 97.19 85 MET A CA 1
ATOM 630 C C . MET A 1 85 ? -7.949 -1.847 -4.837 1.00 97.19 85 MET A C 1
ATOM 632 O O . MET A 1 85 ? -7.290 -2.822 -5.184 1.00 97.19 85 MET A O 1
ATOM 636 N N . ARG A 1 86 ? -9.276 -1.793 -4.998 1.00 97.69 86 ARG A N 1
ATOM 637 C CA . ARG A 1 86 ? -10.047 -2.881 -5.624 1.00 97.69 86 ARG A CA 1
ATOM 638 C C . ARG A 1 86 ? -9.589 -3.134 -7.065 1.00 97.69 86 ARG A C 1
ATOM 640 O O . ARG A 1 86 ? -9.385 -4.286 -7.437 1.00 97.69 86 ARG A O 1
ATOM 647 N N . GLY A 1 87 ? -9.326 -2.079 -7.842 1.00 97.00 87 G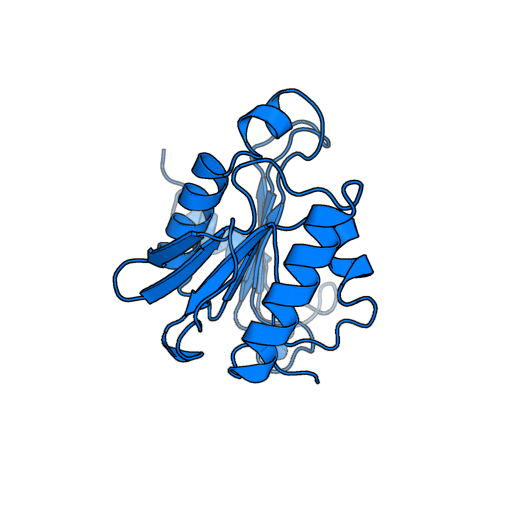LY A N 1
ATOM 648 C CA . GLY A 1 87 ? -8.755 -2.197 -9.188 1.00 97.00 87 GLY A CA 1
ATOM 649 C C . GLY A 1 87 ? -7.358 -2.831 -9.200 1.00 97.00 87 GLY A C 1
ATOM 650 O O . GLY A 1 87 ? -7.086 -3.715 -10.010 1.00 97.00 87 GLY A O 1
ATOM 651 N N . MET A 1 88 ? -6.485 -2.439 -8.267 1.00 97.00 88 MET A N 1
ATOM 652 C CA . MET A 1 88 ? -5.156 -3.043 -8.116 1.00 97.00 88 MET A CA 1
ATOM 653 C C . MET A 1 88 ? -5.239 -4.514 -7.692 1.00 97.00 88 MET A C 1
ATOM 655 O O . MET A 1 88 ? -4.495 -5.336 -8.218 1.00 97.00 88 MET A O 1
ATOM 659 N N . VAL A 1 89 ? -6.160 -4.868 -6.791 1.00 97.44 89 VAL A N 1
ATOM 660 C CA . VAL A 1 89 ? -6.399 -6.262 -6.389 1.00 97.44 89 VAL A CA 1
ATOM 661 C C . VAL A 1 89 ? -6.886 -7.100 -7.569 1.00 97.44 89 VAL A C 1
ATOM 663 O O . VAL A 1 89 ? -6.387 -8.205 -7.778 1.00 97.44 89 VAL A O 1
ATOM 666 N N . ALA A 1 90 ? -7.817 -6.576 -8.366 1.00 96.31 90 ALA A N 1
ATOM 667 C CA . ALA A 1 90 ? -8.324 -7.266 -9.546 1.00 96.31 90 ALA A CA 1
ATOM 668 C C . ALA A 1 90 ? -7.230 -7.499 -10.601 1.00 96.31 90 ALA A C 1
ATOM 670 O O . ALA A 1 90 ? -7.177 -8.577 -11.185 1.00 96.31 90 ALA A O 1
ATOM 671 N N . ALA A 1 91 ? -6.354 -6.513 -10.820 1.00 94.56 91 ALA A N 1
ATOM 672 C CA . ALA A 1 91 ? -5.336 -6.558 -11.869 1.00 94.56 91 ALA A CA 1
ATOM 673 C C . ALA A 1 91 ? -4.044 -7.294 -11.477 1.00 94.56 91 ALA A C 1
ATOM 675 O O . ALA A 1 91 ? -3.378 -7.845 -12.349 1.00 94.56 91 ALA A O 1
ATOM 676 N N . TRP A 1 92 ? -3.655 -7.252 -10.199 1.00 94.44 92 TRP A N 1
ATOM 677 C CA . TRP A 1 92 ? -2.340 -7.719 -9.742 1.00 94.44 92 TRP A CA 1
ATOM 678 C C . TRP A 1 92 ? -2.397 -8.896 -8.766 1.00 94.44 92 TRP A C 1
ATOM 680 O O . TRP A 1 92 ? -1.382 -9.551 -8.562 1.00 94.44 92 TRP A O 1
ATOM 690 N N . GLU A 1 93 ? -3.550 -9.150 -8.140 1.00 95.44 93 GLU A N 1
ATOM 691 C CA . GLU A 1 93 ? -3.713 -10.170 -7.091 1.00 95.44 93 GLU A CA 1
ATOM 692 C C . GLU A 1 93 ? -2.591 -10.148 -6.030 1.00 95.44 93 GLU A C 1
ATOM 694 O O . GLU A 1 93 ? -1.958 -11.167 -5.752 1.00 95.44 93 GLU A O 1
ATOM 699 N N . PRO A 1 94 ? -2.297 -8.979 -5.430 1.00 95.94 94 PRO A N 1
ATOM 700 C CA . PRO A 1 94 ? -1.213 -8.872 -4.473 1.00 95.94 94 PRO A CA 1
ATOM 701 C C . PRO A 1 94 ? -1.514 -9.669 -3.210 1.00 95.94 94 PRO A C 1
ATOM 703 O O . PRO A 1 94 ? -2.657 -9.812 -2.779 1.00 95.94 94 PRO A O 1
ATOM 706 N N . GLU A 1 95 ? -0.449 -10.070 -2.531 1.00 95.88 95 GLU A N 1
ATOM 707 C CA . GLU A 1 95 ? -0.548 -10.632 -1.191 1.00 95.88 95 GLU A CA 1
ATOM 708 C C . GLU A 1 95 ? -1.063 -9.578 -0.178 1.00 95.88 95 GLU A C 1
ATOM 710 O O . GLU A 1 95 ? -1.818 -9.902 0.742 1.00 95.88 95 GLU A O 1
ATOM 715 N N . TRP A 1 96 ? -0.706 -8.301 -0.383 1.00 96.94 96 TRP A N 1
ATOM 716 C CA . TRP A 1 96 ? -1.182 -7.143 0.382 1.00 96.94 96 TRP A CA 1
ATOM 717 C C . TRP A 1 96 ? -1.027 -5.816 -0.372 1.00 96.94 96 TRP A C 1
ATOM 719 O O . TRP A 1 96 ? -0.221 -5.700 -1.293 1.00 96.94 96 TRP A O 1
ATOM 729 N N . ILE A 1 97 ? -1.769 -4.793 0.060 1.00 97.31 97 ILE A N 1
ATOM 730 C CA . ILE A 1 97 ? -1.616 -3.399 -0.390 1.00 97.31 97 ILE A CA 1
ATOM 731 C C . ILE A 1 97 ? -1.776 -2.478 0.820 1.00 97.31 97 ILE A C 1
ATOM 733 O O . ILE A 1 97 ? -2.653 -2.721 1.644 1.00 97.31 97 ILE A O 1
ATOM 737 N N . ALA A 1 98 ? -1.003 -1.394 0.893 1.00 97.25 98 ALA A N 1
ATOM 738 C CA . ALA A 1 98 ? -1.230 -0.309 1.844 1.00 97.25 98 ALA A CA 1
ATOM 739 C C . ALA A 1 98 ? -1.290 1.046 1.123 1.00 97.25 98 ALA A C 1
ATOM 741 O O . ALA A 1 98 ? -0.378 1.399 0.375 1.00 97.25 98 ALA A O 1
ATOM 742 N N . ALA A 1 99 ? -2.348 1.818 1.375 1.00 97.50 99 ALA A N 1
ATOM 743 C CA . ALA A 1 99 ? -2.445 3.220 0.985 1.00 97.50 99 ALA A CA 1
ATOM 744 C C . ALA A 1 99 ? -1.995 4.091 2.164 1.00 97.50 99 ALA A C 1
ATOM 746 O O . ALA A 1 99 ? -2.696 4.202 3.172 1.00 97.50 99 ALA A O 1
ATOM 747 N N . MET A 1 100 ? -0.804 4.684 2.073 1.00 95.31 100 MET A N 1
ATOM 748 C CA . MET A 1 100 ? -0.208 5.444 3.175 1.00 95.31 100 MET A CA 1
ATOM 749 C C . MET A 1 100 ? 0.760 6.518 2.686 1.00 95.31 100 MET A C 1
ATOM 751 O O . MET A 1 100 ? 1.282 6.436 1.575 1.00 95.31 100 MET A O 1
ATOM 755 N N . SER A 1 101 ? 1.017 7.517 3.532 1.00 94.31 101 SER A N 1
ATOM 756 C CA . SER A 1 101 ? 2.083 8.487 3.286 1.00 94.31 101 SER A CA 1
ATOM 757 C C . SER A 1 101 ? 3.446 7.915 3.686 1.00 94.31 101 SER A C 1
ATOM 759 O O . SER A 1 101 ? 3.526 6.970 4.479 1.00 94.31 101 SER A O 1
ATOM 761 N N . ARG A 1 102 ? 4.528 8.500 3.158 1.00 92.12 102 ARG A N 1
ATOM 762 C CA . ARG A 1 102 ? 5.892 8.122 3.559 1.00 92.12 102 ARG A CA 1
ATOM 763 C C . ARG A 1 102 ? 6.130 8.402 5.037 1.00 92.12 102 ARG A C 1
ATOM 765 O O . ARG A 1 102 ? 6.661 7.551 5.730 1.00 92.12 102 ARG A O 1
ATOM 772 N N . GLU A 1 103 ? 5.633 9.533 5.525 1.00 94.25 103 GLU A N 1
ATOM 773 C CA . GLU A 1 103 ? 5.737 9.930 6.928 1.00 94.25 103 GLU A CA 1
ATOM 774 C C . GLU A 1 103 ? 5.058 8.911 7.847 1.00 94.25 103 GLU A C 1
ATOM 776 O O . GLU A 1 103 ? 5.600 8.587 8.897 1.00 94.25 103 GLU A O 1
ATOM 781 N N . HIS A 1 104 ? 3.899 8.364 7.454 1.00 94.88 104 HIS A N 1
ATOM 782 C CA . HIS A 1 104 ? 3.254 7.300 8.225 1.00 94.88 104 HIS A CA 1
ATOM 783 C C . HIS A 1 104 ? 4.104 6.029 8.231 1.00 94.88 104 HIS A C 1
ATOM 785 O O . HIS A 1 104 ? 4.303 5.437 9.287 1.00 94.88 104 HIS A O 1
ATOM 791 N N . ARG A 1 105 ? 4.641 5.629 7.073 1.00 93.19 105 ARG A N 1
ATOM 792 C CA . ARG A 1 105 ? 5.467 4.421 6.965 1.00 93.19 105 ARG A CA 1
ATOM 793 C C . ARG A 1 105 ? 6.720 4.525 7.824 1.00 93.19 105 ARG A C 1
ATOM 795 O O . ARG A 1 105 ? 7.009 3.610 8.581 1.00 93.19 105 ARG A O 1
ATOM 802 N N . ASP A 1 106 ? 7.432 5.639 7.713 1.00 93.88 106 ASP A N 1
ATOM 803 C CA . ASP A 1 106 ? 8.705 5.840 8.399 1.00 93.88 106 ASP A CA 1
ATOM 804 C C . ASP A 1 106 ? 8.500 6.031 9.916 1.00 93.88 106 ASP A C 1
ATOM 806 O O . ASP A 1 106 ? 9.367 5.670 10.705 1.00 93.88 106 ASP A O 1
ATOM 810 N N . LEU A 1 107 ? 7.336 6.538 10.347 1.00 93.06 107 LEU A N 1
ATOM 811 C CA . LEU A 1 107 ? 6.951 6.586 11.761 1.00 93.06 107 LEU A CA 1
ATOM 812 C C . LEU A 1 107 ? 6.626 5.197 12.329 1.00 93.06 107 LEU A C 1
ATOM 814 O O . LEU A 1 107 ? 6.925 4.917 13.491 1.00 93.06 107 LEU A O 1
ATOM 818 N N . ASP A 1 108 ? 5.950 4.361 11.543 1.00 90.00 108 ASP A N 1
ATOM 819 C CA . ASP A 1 108 ? 5.426 3.080 12.005 1.00 90.00 108 ASP A CA 1
ATOM 820 C C . ASP A 1 108 ? 6.487 1.965 11.931 1.00 90.00 108 ASP A C 1
ATOM 822 O O . ASP A 1 108 ? 6.654 1.215 12.895 1.00 90.00 108 ASP A O 1
ATOM 826 N N . ASP A 1 109 ? 7.254 1.892 10.841 1.00 89.94 109 ASP A N 1
ATOM 827 C CA . ASP A 1 109 ? 8.289 0.879 10.590 1.00 89.94 109 ASP A CA 1
ATOM 828 C C . ASP A 1 109 ? 9.584 1.514 10.028 1.00 89.94 109 ASP A C 1
ATOM 830 O O . ASP A 1 109 ? 9.935 1.289 8.865 1.00 89.94 109 ASP A O 1
ATOM 834 N N . PRO A 1 110 ? 10.310 2.320 10.835 1.00 88.00 110 PRO A N 1
ATOM 835 C CA . PRO A 1 110 ? 11.488 3.080 10.387 1.00 88.00 110 PRO A CA 1
ATOM 836 C C . PRO A 1 110 ? 12.614 2.199 9.836 1.00 88.00 110 PRO A C 1
ATOM 838 O O . PRO A 1 110 ? 13.353 2.606 8.943 1.00 88.00 110 PRO A O 1
ATOM 841 N N . ASP A 1 111 ? 12.721 0.978 10.355 1.00 88.19 111 ASP A N 1
ATOM 842 C CA . ASP A 1 111 ? 13.769 0.022 10.006 1.00 88.19 111 ASP A CA 1
ATOM 843 C C . ASP A 1 111 ? 13.320 -0.979 8.924 1.00 88.19 111 ASP A C 1
ATOM 845 O O . ASP A 1 111 ? 14.068 -1.901 8.596 1.00 88.19 111 ASP A O 1
ATOM 849 N N . ASN A 1 112 ? 12.106 -0.826 8.375 1.00 85.19 112 ASN A N 1
ATOM 850 C CA . ASN A 1 112 ? 11.523 -1.726 7.374 1.00 85.19 112 ASN A CA 1
ATOM 851 C C . ASN A 1 112 ? 11.587 -3.211 7.793 1.00 85.19 112 ASN A C 1
ATOM 853 O O . ASN A 1 112 ? 11.978 -4.094 7.018 1.00 85.19 112 ASN A O 1
ATOM 857 N N . ARG A 1 113 ? 11.246 -3.481 9.056 1.00 87.25 113 ARG A N 1
ATOM 858 C CA . ARG A 1 113 ? 11.311 -4.817 9.656 1.00 87.25 113 ARG A CA 1
ATOM 859 C C . ARG A 1 113 ? 10.054 -5.622 9.395 1.00 87.25 113 ARG A C 1
ATOM 861 O O . ARG A 1 113 ? 10.062 -6.817 9.634 1.00 87.25 113 ARG A O 1
ATOM 868 N N . THR A 1 114 ? 8.962 -5.029 8.933 1.00 89.88 114 THR A N 1
ATOM 869 C CA . THR A 1 114 ? 7.714 -5.770 8.718 1.00 89.88 114 THR A CA 1
ATOM 870 C C . THR A 1 114 ? 7.585 -6.287 7.285 1.00 89.88 114 THR A C 1
ATOM 872 O O . THR A 1 114 ? 8.120 -5.726 6.330 1.00 89.88 114 THR A O 1
ATOM 875 N N . ASN A 1 115 ? 6.877 -7.404 7.100 1.00 91.44 115 ASN A N 1
ATOM 876 C CA . ASN A 1 115 ? 6.582 -7.957 5.772 1.00 91.44 115 ASN A CA 1
ATOM 877 C C . ASN A 1 115 ? 5.338 -7.330 5.096 1.00 91.44 115 ASN A C 1
ATOM 879 O O . ASN A 1 115 ? 4.990 -7.716 3.974 1.00 91.44 115 ASN A O 1
ATOM 883 N N . ALA A 1 116 ? 4.658 -6.411 5.787 1.00 94.00 116 ALA A N 1
ATOM 884 C CA . ALA A 1 116 ? 3.465 -5.703 5.343 1.00 94.00 116 ALA A CA 1
ATOM 885 C C . ALA A 1 116 ? 3.242 -4.456 6.205 1.00 94.00 116 ALA A C 1
ATOM 887 O O . ALA A 1 116 ? 3.474 -4.500 7.413 1.00 94.00 116 ALA A O 1
ATOM 888 N N . TRP A 1 117 ? 2.712 -3.390 5.610 1.00 94.75 117 TRP A N 1
ATOM 889 C CA . TRP A 1 117 ? 2.385 -2.161 6.338 1.00 94.75 117 TRP A CA 1
ATOM 890 C C . TRP A 1 117 ? 0.887 -2.013 6.579 1.00 94.75 117 TRP A C 1
ATOM 892 O O . TRP A 1 117 ? 0.066 -2.507 5.804 1.00 94.75 117 TRP A O 1
ATOM 902 N N . VAL A 1 118 ? 0.542 -1.270 7.632 1.00 96.31 118 VAL A N 1
ATOM 903 C CA . VAL A 1 118 ? -0.826 -0.817 7.895 1.00 96.31 118 VAL A CA 1
ATOM 904 C C . VAL A 1 118 ? -0.938 0.636 7.451 1.00 96.31 118 VAL A C 1
ATOM 906 O O . VAL A 1 118 ? -0.407 1.542 8.085 1.00 96.31 118 VAL A O 1
ATOM 909 N N . GLY A 1 119 ? -1.606 0.855 6.322 1.00 97.12 119 GLY A N 1
ATOM 910 C CA . GLY A 1 119 ? -1.922 2.186 5.819 1.00 97.12 119 GLY A CA 1
ATOM 911 C C . GLY A 1 119 ? -3.264 2.707 6.317 1.00 97.12 119 GLY A C 1
ATOM 912 O O . GLY A 1 119 ? -3.948 2.055 7.102 1.00 97.12 119 GLY A O 1
ATOM 913 N N . TRP A 1 120 ? -3.671 3.868 5.800 1.00 98.00 120 TRP A N 1
ATOM 914 C CA . TRP A 1 120 ? -5.040 4.363 5.975 1.00 98.00 120 TRP A CA 1
ATOM 915 C C . TRP A 1 120 ? -6.052 3.329 5.477 1.00 98.00 120 TRP A C 1
ATOM 917 O O . TRP A 1 120 ? -7.010 2.996 6.173 1.00 98.00 120 TRP A O 1
ATOM 927 N N . LEU A 1 121 ? -5.783 2.792 4.287 1.00 98.56 121 LEU A N 1
ATOM 928 C CA . LEU A 1 121 ? -6.446 1.613 3.767 1.00 98.56 121 LEU A CA 1
ATOM 929 C C . LEU A 1 121 ? -5.409 0.500 3.626 1.00 98.56 121 LEU A C 1
ATOM 931 O O . LEU A 1 121 ? -4.287 0.744 3.175 1.00 98.56 121 LEU A O 1
ATOM 935 N N . THR A 1 122 ? -5.786 -0.718 3.997 1.00 98.50 122 THR A N 1
ATOM 936 C CA . THR A 1 122 ? -4.919 -1.896 3.911 1.00 98.50 122 THR A CA 1
ATOM 937 C C . THR A 1 122 ? -5.708 -3.078 3.380 1.00 98.50 122 THR A C 1
ATOM 939 O O . THR A 1 122 ? -6.794 -3.359 3.867 1.00 98.50 122 THR A O 1
ATOM 942 N N . TYR A 1 123 ? -5.174 -3.784 2.393 1.00 98.62 123 TYR A N 1
ATOM 943 C CA . TYR A 1 123 ? -5.747 -5.024 1.884 1.00 98.62 123 TYR A CA 1
ATOM 944 C C . TYR A 1 123 ? -4.844 -6.200 2.244 1.00 98.62 123 TYR A C 1
ATOM 946 O O . TYR A 1 123 ? -3.626 -6.103 2.088 1.00 98.62 123 TYR A O 1
ATOM 954 N N . PHE A 1 124 ? -5.451 -7.315 2.646 1.00 98.44 124 PHE A N 1
ATOM 955 C CA . PHE A 1 124 ? -4.791 -8.611 2.772 1.00 98.44 124 PHE A CA 1
ATOM 956 C C . PHE A 1 124 ? -5.508 -9.654 1.918 1.00 98.44 124 PHE A C 1
ATOM 958 O O . PHE A 1 124 ? -6.731 -9.798 1.997 1.00 98.44 124 PHE A O 1
ATOM 965 N N . SER A 1 125 ? -4.736 -10.404 1.130 1.00 98.06 125 SER A N 1
ATOM 966 C CA . SER A 1 125 ? -5.228 -11.592 0.429 1.00 98.06 125 SER A CA 1
ATOM 967 C C . SER A 1 125 ? -5.741 -12.632 1.422 1.00 98.06 125 SER A C 1
ATOM 969 O O . SER A 1 125 ? -5.157 -12.810 2.492 1.00 98.06 125 SER A O 1
ATOM 971 N N . LYS A 1 126 ? -6.774 -13.394 1.039 1.00 96.38 126 LYS A N 1
ATOM 972 C CA . LYS A 1 126 ? -7.263 -14.543 1.823 1.00 96.38 126 LYS A CA 1
ATOM 973 C C . LYS A 1 126 ? -6.163 -15.566 2.126 1.00 96.38 126 LYS A C 1
ATOM 975 O O . LYS A 1 126 ? -6.243 -16.275 3.123 1.00 96.38 126 LYS A O 1
ATOM 980 N N . GLN A 1 127 ? -5.121 -15.622 1.291 1.00 95.69 127 GLN A N 1
ATOM 981 C CA . GLN A 1 127 ? -3.969 -16.508 1.481 1.00 95.69 127 GLN A CA 1
ATOM 982 C C . GLN A 1 127 ? -3.111 -16.128 2.696 1.00 95.69 127 GLN A C 1
ATOM 984 O O . GLN A 1 127 ? -2.426 -16.990 3.236 1.00 95.69 127 GLN A O 1
ATOM 989 N N . ARG A 1 128 ? -3.169 -14.872 3.161 1.00 95.38 128 ARG A N 1
ATOM 990 C CA . ARG A 1 128 ? -2.479 -14.428 4.385 1.00 95.38 128 ARG A CA 1
ATOM 991 C C . ARG A 1 128 ? -3.226 -14.743 5.673 1.00 95.38 128 ARG A C 1
ATOM 993 O O . ARG A 1 128 ? -2.665 -14.571 6.749 1.00 95.38 128 ARG A O 1
ATOM 1000 N N . GLY A 1 129 ? -4.476 -15.182 5.574 1.00 95.38 129 GLY A N 1
ATOM 1001 C CA . GLY A 1 129 ? -5.318 -15.487 6.720 1.00 95.38 129 GLY A CA 1
ATOM 1002 C C . GLY A 1 129 ? -6.520 -14.559 6.846 1.00 95.38 129 GLY A C 1
ATOM 1003 O O . GLY A 1 129 ? -6.901 -13.847 5.918 1.00 95.38 129 GLY A O 1
ATOM 1004 N N . THR A 1 130 ? -7.160 -14.620 8.012 1.00 96.19 130 THR A N 1
ATOM 1005 C CA . THR A 1 130 ? -8.425 -13.929 8.289 1.00 96.19 130 THR A CA 1
ATOM 1006 C C . THR A 1 130 ? -8.181 -12.708 9.160 1.00 96.19 130 THR A C 1
ATOM 1008 O O . THR A 1 130 ? -7.573 -12.816 10.223 1.00 96.19 130 THR A O 1
ATOM 1011 N N . VAL A 1 131 ? -8.690 -11.552 8.734 1.00 98.00 131 VAL A N 1
ATOM 1012 C CA . VAL A 1 131 ? -8.626 -10.318 9.526 1.00 98.00 131 VAL A CA 1
ATOM 1013 C C . VAL A 1 131 ? -9.450 -10.500 10.814 1.00 98.00 131 VAL A C 1
ATOM 1015 O O . VAL A 1 131 ? -10.630 -10.846 10.725 1.00 98.00 131 VAL A O 1
ATOM 1018 N N . PRO A 1 132 ? -8.865 -10.293 12.012 1.00 97.69 132 PRO A N 1
ATOM 1019 C CA . PRO A 1 132 ? -9.598 -10.398 13.270 1.00 97.69 132 PRO A CA 1
ATOM 1020 C C . PRO A 1 132 ? -10.581 -9.225 13.423 1.00 97.69 132 PRO A C 1
ATOM 1022 O O . PRO A 1 132 ? -10.449 -8.221 12.724 1.00 97.69 132 PRO A O 1
ATOM 1025 N N . PRO A 1 133 ? -11.528 -9.275 14.374 1.00 97.56 133 PRO A N 1
ATOM 1026 C CA . PRO A 1 133 ? -12.310 -8.098 14.738 1.00 97.56 133 PRO A CA 1
ATOM 1027 C C . PRO A 1 133 ? -11.401 -6.911 15.102 1.00 97.56 133 PRO A C 1
ATOM 1029 O O . PRO A 1 133 ? -10.467 -7.056 15.896 1.00 97.56 133 PRO A O 1
ATOM 1032 N N . LEU A 1 134 ? -11.680 -5.739 14.528 1.00 98.38 134 LEU A N 1
ATOM 1033 C CA . LEU A 1 134 ? -10.916 -4.504 14.738 1.00 98.38 134 LEU A CA 1
ATOM 1034 C C . LEU A 1 134 ? -11.766 -3.461 15.488 1.00 98.38 134 LEU A C 1
ATOM 1036 O O . LEU A 1 134 ? -12.995 -3.501 15.401 1.00 98.38 134 LEU A O 1
ATOM 1040 N N . PRO A 1 135 ? -11.144 -2.550 16.262 1.00 97.50 135 PRO A N 1
ATOM 1041 C CA . PRO A 1 135 ? -11.871 -1.531 17.015 1.00 97.50 135 PRO A CA 1
ATOM 1042 C C . PRO A 1 135 ? -12.531 -0.503 16.088 1.00 97.50 135 PRO A C 1
ATOM 1044 O O . PRO A 1 135 ? -12.009 -0.200 15.019 1.00 97.50 135 PRO A O 1
ATOM 1047 N N . ALA A 1 136 ? -13.635 0.104 16.526 1.00 95.81 136 ALA A N 1
ATOM 1048 C CA . ALA A 1 136 ? -14.175 1.287 15.857 1.00 95.81 136 ALA A CA 1
ATOM 1049 C C . ALA A 1 136 ? -13.122 2.422 15.822 1.00 95.81 136 ALA A C 1
ATOM 1051 O O . ALA A 1 136 ? -12.321 2.521 16.758 1.00 95.81 136 ALA A O 1
ATOM 1052 N N . PRO A 1 137 ? -13.109 3.282 14.786 1.00 96.81 137 PRO A N 1
ATOM 1053 C CA . PRO A 1 137 ? -14.051 3.367 13.661 1.00 96.81 137 PRO A CA 1
ATOM 1054 C C . PRO A 1 137 ? -13.695 2.481 12.448 1.00 96.81 137 PRO A C 1
ATOM 1056 O O . PRO A 1 137 ? -14.216 2.708 11.357 1.00 96.81 137 PRO A O 1
ATOM 1059 N N . VAL A 1 138 ? -12.823 1.480 12.613 1.00 98.56 138 VAL A N 1
ATOM 1060 C CA . VAL A 1 138 ? -12.303 0.679 11.498 1.00 98.56 138 VAL A CA 1
ATOM 1061 C C . VAL A 1 138 ? -13.425 -0.061 10.766 1.00 98.56 138 VAL A C 1
ATOM 1063 O O . VAL A 1 138 ? -14.207 -0.795 11.373 1.00 98.56 138 VAL A O 1
ATOM 1066 N N . ARG A 1 139 ? -13.462 0.085 9.439 1.00 98.12 139 ARG A N 1
ATOM 1067 C CA . ARG A 1 139 ? -14.309 -0.715 8.543 1.00 98.12 139 ARG A CA 1
ATOM 1068 C C . ARG A 1 139 ? -13.513 -1.884 7.980 1.00 98.12 139 ARG A C 1
ATOM 1070 O O . ARG A 1 139 ? -12.353 -1.727 7.602 1.00 98.12 139 ARG A O 1
ATOM 1077 N N . ILE A 1 140 ? -14.161 -3.040 7.898 1.00 98.19 140 ILE A N 1
ATOM 1078 C CA . ILE A 1 140 ? -13.627 -4.260 7.293 1.00 98.19 140 ILE A CA 1
ATOM 1079 C C . ILE A 1 140 ? -14.595 -4.672 6.189 1.00 98.19 140 ILE A C 1
ATOM 1081 O O . ILE A 1 140 ? -15.784 -4.846 6.450 1.00 98.19 140 ILE A O 1
ATOM 1085 N N . GLU A 1 141 ? -14.096 -4.830 4.968 1.00 97.31 141 GLU A N 1
ATOM 1086 C CA . GLU A 1 141 ? -14.912 -5.137 3.799 1.00 97.31 141 GLU A CA 1
ATOM 1087 C C . GLU A 1 141 ? -14.313 -6.263 2.963 1.00 97.31 141 GLU A C 1
ATOM 1089 O O . GLU A 1 141 ? -13.111 -6.254 2.688 1.00 97.31 141 GLU A O 1
ATOM 1094 N N . PRO A 1 142 ? -15.127 -7.207 2.471 1.00 97.44 142 PRO A N 1
ATOM 1095 C CA . PRO A 1 142 ? -14.646 -8.182 1.509 1.00 97.44 142 PRO A CA 1
ATOM 1096 C C . PRO A 1 142 ? -14.291 -7.509 0.174 1.00 97.44 142 PRO A C 1
ATOM 1098 O O . PRO A 1 142 ? -14.955 -6.577 -0.305 1.00 97.44 142 PRO A O 1
ATOM 1101 N N . VAL A 1 143 ? -13.238 -8.017 -0.459 1.00 97.25 143 VAL A N 1
ATOM 1102 C CA . VAL A 1 143 ? -12.901 -7.730 -1.855 1.00 97.25 143 VAL A CA 1
ATOM 1103 C C . VAL A 1 143 ? -13.152 -8.999 -2.647 1.00 97.25 143 VAL A C 1
ATOM 1105 O O . VAL A 1 143 ? -12.256 -9.828 -2.800 1.00 97.25 143 VAL A O 1
ATOM 1108 N N . GLU A 1 144 ? -14.402 -9.142 -3.096 1.0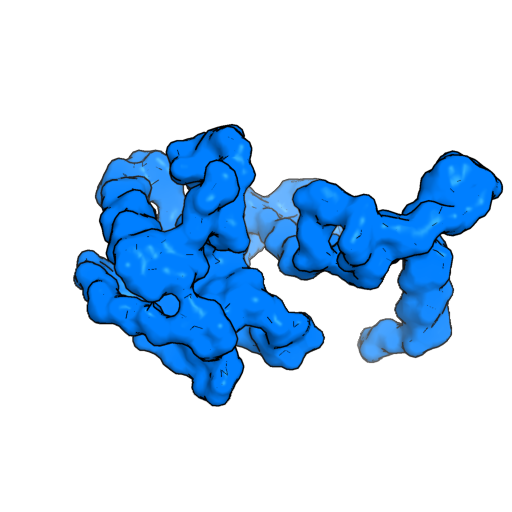0 93.38 144 GLU A N 1
ATOM 1109 C CA . GLU A 1 144 ? -14.893 -10.335 -3.795 1.00 93.38 144 GLU A CA 1
ATOM 1110 C C . GLU A 1 144 ? -14.526 -11.604 -3.008 1.00 93.38 144 GLU A C 1
ATOM 1112 O O . GLU A 1 144 ? -14.707 -11.654 -1.791 1.00 93.38 144 GLU A O 1
ATOM 1117 N N . ASP A 1 145 ? -13.985 -12.616 -3.680 1.00 94.38 145 ASP A N 1
ATOM 1118 C CA . ASP A 1 145 ? -13.431 -13.808 -3.057 1.00 94.38 145 ASP A CA 1
ATOM 1119 C C . ASP A 1 145 ? -11.911 -13.701 -2.826 1.00 94.38 145 ASP A C 1
ATOM 1121 O O . ASP A 1 145 ? -11.296 -14.689 -2.435 1.00 94.38 145 ASP A O 1
ATOM 1125 N N . LYS A 1 146 ? -11.275 -12.548 -3.069 1.00 97.38 146 LYS A N 1
ATOM 1126 C CA . LYS A 1 146 ? -9.806 -12.410 -3.089 1.00 97.38 146 LYS A CA 1
ATOM 1127 C C . LYS A 1 146 ? -9.206 -12.122 -1.715 1.00 97.38 146 LYS A C 1
ATOM 1129 O O . LYS A 1 146 ? -8.130 -12.628 -1.396 1.00 97.38 146 LYS A O 1
ATOM 1134 N N . GLY A 1 147 ? -9.896 -11.351 -0.878 1.00 98.00 147 GLY A N 1
ATOM 1135 C CA . GLY A 1 147 ? -9.378 -10.979 0.435 1.00 98.00 147 GLY A CA 1
ATOM 1136 C C . GLY A 1 147 ? -10.212 -9.925 1.148 1.00 98.00 147 GLY A C 1
ATOM 1137 O O . GLY A 1 147 ? -11.408 -9.785 0.901 1.00 98.00 147 GLY A O 1
ATOM 1138 N N . THR A 1 148 ? -9.571 -9.190 2.053 1.00 98.56 148 THR A N 1
ATOM 1139 C CA . THR A 1 148 ? -10.235 -8.230 2.944 1.00 98.56 148 THR A CA 1
ATOM 1140 C C . THR A 1 148 ? -9.567 -6.863 2.870 1.00 98.56 148 THR A C 1
ATOM 1142 O O . THR A 1 148 ? -8.347 -6.761 2.995 1.00 98.56 148 THR A O 1
ATOM 1145 N N . LEU A 1 149 ? -10.372 -5.818 2.691 1.00 98.50 149 LEU A N 1
ATOM 1146 C CA . LEU A 1 149 ? -9.988 -4.415 2.765 1.00 98.50 149 LEU A CA 1
ATOM 1147 C C . LEU A 1 149 ? -10.323 -3.859 4.152 1.00 98.50 149 LEU A C 1
ATOM 1149 O O . LEU A 1 149 ? -11.417 -4.054 4.671 1.00 98.50 149 LEU A O 1
ATOM 1153 N N . ILE A 1 150 ? -9.374 -3.149 4.740 1.00 98.62 150 ILE A N 1
ATOM 1154 C CA . ILE A 1 150 ? -9.463 -2.485 6.035 1.00 98.62 150 ILE A CA 1
ATOM 1155 C C . ILE A 1 150 ? -9.356 -0.986 5.776 1.00 98.62 150 ILE A C 1
ATOM 1157 O O . ILE A 1 150 ? -8.429 -0.557 5.091 1.00 98.62 150 ILE A O 1
ATOM 1161 N N . VAL A 1 151 ? -10.264 -0.194 6.341 1.00 98.50 151 VAL A N 1
ATOM 1162 C CA . VAL A 1 151 ? -10.244 1.274 6.278 1.00 98.50 151 VAL A CA 1
ATOM 1163 C C . VAL A 1 151 ? -10.205 1.801 7.705 1.00 98.50 151 VAL A C 1
ATOM 1165 O O . VAL A 1 151 ? -11.152 1.584 8.460 1.00 98.50 151 VAL A O 1
ATOM 1168 N N . LEU A 1 152 ? -9.104 2.451 8.096 1.00 98.19 152 LEU A N 1
ATOM 1169 C CA . LEU A 1 152 ? -8.891 2.857 9.488 1.00 98.19 152 LEU A CA 1
ATOM 1170 C C . LEU A 1 152 ? -9.871 3.939 9.945 1.00 98.19 152 LEU A C 1
ATOM 1172 O O . LEU A 1 152 ? -10.437 3.830 11.027 1.00 98.19 152 LEU A O 1
ATOM 1176 N N . THR A 1 153 ? -10.060 4.969 9.122 1.00 97.75 153 THR A N 1
ATOM 1177 C CA . THR A 1 153 ? -10.843 6.169 9.446 1.00 97.75 153 THR A CA 1
ATOM 1178 C C . THR A 1 153 ? -11.672 6.612 8.236 1.00 97.75 153 THR A C 1
ATOM 1180 O O . THR A 1 153 ? -11.212 6.446 7.101 1.00 97.75 153 THR A O 1
ATOM 1183 N N . PRO A 1 154 ? -12.888 7.160 8.423 1.00 95.44 154 PRO A N 1
ATOM 1184 C CA . PRO A 1 154 ? -13.690 7.701 7.321 1.00 95.44 154 PRO A CA 1
ATOM 1185 C C . PRO A 1 154 ? -13.136 9.026 6.764 1.00 95.44 154 PRO A C 1
ATOM 1187 O O . PRO A 1 154 ? -13.376 9.364 5.609 1.00 95.44 154 PRO A O 1
ATOM 1190 N N . GLU A 1 155 ? -12.377 9.772 7.557 1.00 95.56 155 GLU A N 1
ATOM 1191 C CA . GLU A 1 155 ? -11.624 10.958 7.164 1.00 95.56 155 GLU A CA 1
ATOM 1192 C C . GLU A 1 155 ? -10.177 10.623 6.791 1.00 95.56 155 GLU A C 1
ATOM 1194 O O . GLU A 1 155 ? -9.650 9.564 7.143 1.00 95.56 155 GLU A O 1
ATOM 1199 N N . ARG A 1 156 ? -9.513 11.553 6.090 1.00 94.62 156 ARG A N 1
ATOM 1200 C CA . ARG A 1 156 ? -8.111 11.409 5.681 1.00 94.62 156 ARG A CA 1
ATOM 1201 C C . ARG A 1 156 ? -7.215 11.145 6.883 1.00 94.62 156 ARG A C 1
ATOM 1203 O O . ARG A 1 156 ? -7.041 12.009 7.739 1.00 94.62 156 ARG A O 1
ATOM 1210 N N . PHE A 1 157 ? -6.569 9.982 6.874 1.00 95.94 157 PHE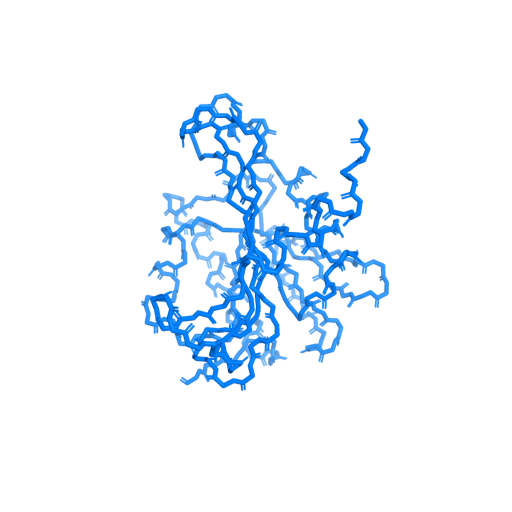 A N 1
ATOM 1211 C CA . PHE A 1 157 ? -5.529 9.656 7.838 1.00 95.94 157 PHE A CA 1
ATOM 1212 C C . PHE A 1 157 ? -4.333 10.600 7.676 1.00 95.94 157 PHE A C 1
ATOM 1214 O O . PHE A 1 157 ? -3.843 10.845 6.569 1.00 95.94 157 PHE A O 1
ATOM 1221 N N . THR A 1 158 ? -3.819 11.090 8.798 1.00 94.56 158 THR A N 1
ATOM 1222 C CA . THR A 1 158 ? -2.657 11.981 8.867 1.00 94.56 158 THR A CA 1
ATOM 1223 C C . THR A 1 158 ? -1.835 11.652 10.104 1.00 94.56 158 THR A C 1
ATOM 1225 O O . THR A 1 158 ? -2.391 11.382 11.166 1.00 94.56 158 THR A O 1
ATOM 1228 N N . VAL A 1 159 ? -0.509 11.727 9.984 1.00 95.88 159 VAL A N 1
ATOM 1229 C CA . VAL A 1 159 ? 0.409 11.559 11.126 1.00 95.88 159 VAL A CA 1
ATOM 1230 C C . VAL A 1 159 ? 0.347 12.722 12.121 1.00 95.88 159 VAL A C 1
ATOM 1232 O O . VAL A 1 159 ? 0.809 12.592 13.248 1.00 95.88 159 VAL A O 1
ATOM 1235 N N . ALA A 1 160 ? -0.230 13.856 11.711 1.00 95.75 160 ALA A N 1
ATOM 1236 C CA . ALA A 1 160 ? -0.432 15.019 12.568 1.00 95.75 160 ALA A CA 1
ATOM 1237 C C . ALA A 1 160 ? -1.559 14.811 13.594 1.00 95.75 160 ALA A C 1
ATOM 1239 O O . ALA A 1 160 ? -1.576 15.495 14.615 1.00 95.75 160 ALA A O 1
ATOM 1240 N N . ASN A 1 161 ? -2.489 13.882 13.342 1.00 97.25 161 ASN A N 1
ATOM 1241 C CA . ASN A 1 161 ? -3.513 13.518 14.313 1.00 97.25 161 ASN A CA 1
ATOM 1242 C C . ASN A 1 161 ? -3.013 12.344 15.185 1.00 97.25 161 ASN A C 1
ATOM 1244 O O . ASN A 1 161 ? -2.868 11.227 14.677 1.00 97.25 161 ASN A O 1
ATOM 1248 N N . PRO A 1 162 ? -2.777 12.544 16.495 1.00 96.81 162 PRO A N 1
ATOM 1249 C CA . PRO A 1 162 ? -2.302 11.477 17.375 1.00 96.81 162 PRO A CA 1
ATOM 1250 C C . PRO A 1 162 ? -3.295 10.314 17.511 1.00 96.81 162 PRO A C 1
ATOM 1252 O O . PRO A 1 162 ? -2.864 9.179 17.717 1.00 96.81 162 PRO A O 1
ATOM 1255 N N . GLU A 1 163 ? -4.600 10.554 17.354 1.00 97.69 163 GLU A N 1
ATOM 1256 C CA . GLU A 1 163 ? -5.620 9.500 17.408 1.00 97.69 163 GLU A CA 1
ATOM 1257 C C . GLU A 1 163 ? -5.510 8.555 16.208 1.00 97.69 163 GLU A C 1
ATOM 1259 O O . GLU A 1 163 ? -5.578 7.336 16.375 1.00 97.69 163 GLU A O 1
ATOM 1264 N N . HIS A 1 164 ? -5.237 9.095 15.014 1.00 97.69 164 HIS A N 1
ATOM 1265 C CA . HIS A 1 164 ? -4.966 8.296 13.817 1.00 97.69 164 HIS A CA 1
ATOM 1266 C C . HIS A 1 164 ? -3.762 7.376 14.039 1.00 97.69 164 HIS A C 1
ATOM 1268 O O . HIS A 1 164 ? -3.839 6.169 13.813 1.00 97.69 164 HIS A O 1
ATOM 1274 N N . VAL A 1 165 ? -2.655 7.933 14.539 1.00 97.56 165 VAL A N 1
ATOM 1275 C CA . VAL A 1 165 ? -1.425 7.172 14.802 1.00 97.56 165 VAL A CA 1
ATOM 1276 C C . VAL A 1 165 ? -1.662 6.085 15.856 1.00 97.56 165 VAL A C 1
ATOM 1278 O O . VAL A 1 165 ? -1.223 4.946 15.681 1.00 97.56 165 VAL A O 1
ATOM 1281 N N . ALA A 1 166 ? -2.380 6.402 16.937 1.00 97.44 166 ALA A N 1
ATOM 1282 C CA . ALA A 1 166 ? -2.715 5.435 17.979 1.00 97.44 166 ALA A CA 1
ATOM 1283 C C . ALA A 1 166 ? -3.590 4.290 17.442 1.00 97.44 166 ALA A C 1
ATOM 1285 O O . ALA A 1 166 ? -3.323 3.121 17.738 1.00 97.44 166 ALA A O 1
ATOM 1286 N N . LEU A 1 167 ? -4.590 4.608 16.614 1.00 98.19 167 LEU A N 1
ATOM 1287 C CA . LEU A 1 167 ? -5.448 3.618 15.968 1.00 98.19 167 LEU A CA 1
ATOM 1288 C C . LEU A 1 167 ? -4.660 2.718 15.010 1.00 98.19 167 LEU A C 1
ATOM 1290 O O . LEU A 1 167 ? -4.781 1.496 15.095 1.00 98.19 167 LEU A O 1
ATOM 1294 N N . GLY A 1 168 ? -3.821 3.300 14.146 1.00 97.38 168 GLY A N 1
ATOM 1295 C CA . GLY A 1 168 ? -2.967 2.556 13.217 1.00 97.38 168 GLY A CA 1
ATOM 1296 C C . GLY A 1 168 ? -2.061 1.563 13.944 1.00 97.38 168 GLY A C 1
ATOM 1297 O O . GLY A 1 168 ? -2.061 0.372 13.626 1.00 97.38 168 GLY A O 1
ATOM 1298 N N . ARG A 1 169 ? -1.396 2.013 15.017 1.00 96.56 169 ARG A N 1
ATOM 1299 C CA . ARG A 1 169 ? -0.563 1.152 15.868 1.00 96.56 169 ARG A CA 1
ATOM 1300 C C . ARG A 1 169 ? -1.371 0.026 16.511 1.00 96.56 169 ARG A C 1
ATOM 1302 O O . ARG A 1 169 ? -0.943 -1.128 16.489 1.00 96.56 169 ARG A O 1
ATOM 1309 N N . ARG A 1 170 ? -2.554 0.338 17.052 1.00 97.81 170 ARG A N 1
ATOM 1310 C CA . ARG A 1 170 ? -3.424 -0.657 17.690 1.00 97.81 170 ARG A CA 1
ATOM 1311 C C . ARG A 1 170 ? -3.905 -1.721 16.703 1.00 97.81 170 ARG A C 1
ATOM 1313 O O . ARG A 1 170 ? -3.930 -2.905 17.039 1.00 97.81 170 ARG A O 1
ATOM 1320 N N . VAL A 1 171 ? -4.289 -1.314 15.496 1.00 98.19 171 VAL A N 1
ATOM 1321 C CA . VAL A 1 171 ? -4.702 -2.236 14.430 1.00 98.19 171 VAL A CA 1
ATOM 1322 C C . VAL A 1 171 ? -3.529 -3.101 13.988 1.00 98.19 171 VAL A C 1
ATOM 1324 O O . VAL A 1 171 ? -3.689 -4.315 13.873 1.00 98.19 171 VAL A O 1
ATOM 1327 N N . ARG A 1 172 ? -2.332 -2.529 13.838 1.00 96.88 172 ARG A N 1
ATOM 1328 C CA . ARG A 1 172 ? -1.122 -3.299 13.539 1.00 96.88 172 ARG A CA 1
ATOM 1329 C C . ARG A 1 172 ? -0.851 -4.377 14.583 1.00 96.88 172 ARG A C 1
ATOM 1331 O O . ARG A 1 172 ? -0.680 -5.528 14.211 1.00 96.88 172 ARG A O 1
ATOM 1338 N N . GLU A 1 173 ? -0.889 -4.049 15.874 1.00 96.50 173 GLU A N 1
ATOM 1339 C CA . GLU A 1 173 ? -0.715 -5.037 16.953 1.00 96.50 173 GLU A CA 1
ATOM 1340 C C . GLU A 1 173 ? -1.716 -6.199 16.865 1.00 96.50 173 GLU A C 1
ATOM 1342 O O . GLU A 1 173 ? -1.382 -7.347 17.162 1.00 96.50 173 GLU A O 1
ATOM 1347 N N . LEU A 1 174 ? -2.968 -5.914 16.495 1.00 98.19 174 LEU A N 1
ATOM 1348 C CA . LEU A 1 174 ? -4.004 -6.932 16.308 1.00 98.19 174 LEU A CA 1
ATOM 1349 C C . LEU A 1 174 ? -3.703 -7.822 15.097 1.00 98.19 174 LEU A C 1
ATOM 1351 O O . LEU A 1 174 ? -3.788 -9.043 15.209 1.00 98.19 174 LEU A O 1
ATOM 1355 N N . LEU A 1 175 ? -3.306 -7.224 13.973 1.00 97.94 175 LEU A N 1
ATOM 1356 C CA . LEU A 1 175 ? -2.963 -7.940 12.743 1.00 97.94 175 LEU A CA 1
ATOM 1357 C C . LEU A 1 175 ? -1.690 -8.786 12.893 1.00 97.94 175 LEU A C 1
ATOM 1359 O O . LEU A 1 175 ? -1.656 -9.916 12.412 1.00 97.94 175 LEU A O 1
ATOM 1363 N N . THR A 1 176 ? -0.676 -8.290 13.609 1.00 96.56 176 THR A N 1
ATOM 1364 C CA . THR A 1 176 ? 0.530 -9.057 13.957 1.00 96.56 176 THR A CA 1
ATOM 1365 C C . THR A 1 176 ? 0.177 -10.250 14.842 1.00 96.56 176 THR A C 1
ATOM 1367 O O . THR A 1 176 ? 0.591 -11.368 14.553 1.00 96.56 176 THR A O 1
ATOM 1370 N N . ARG A 1 177 ? -0.643 -10.059 15.889 1.00 96.75 177 ARG A N 1
ATOM 1371 C CA . ARG A 1 177 ? -1.087 -11.173 16.751 1.00 96.75 177 ARG A CA 1
ATOM 1372 C C . ARG A 1 177 ? -1.906 -12.224 16.003 1.00 96.75 177 ARG A C 1
ATOM 1374 O O . ARG A 1 177 ? -1.877 -13.387 16.386 1.00 96.75 177 ARG A O 1
ATOM 1381 N N . ALA A 1 178 ? -2.622 -11.817 14.960 1.00 97.00 178 ALA A N 1
ATOM 1382 C CA . ALA A 1 178 ? -3.369 -12.715 14.088 1.00 97.00 178 ALA A CA 1
ATOM 1383 C C . ALA A 1 178 ? -2.509 -13.360 12.980 1.00 97.00 178 ALA A C 1
ATOM 1385 O O . ALA A 1 178 ? -3.034 -14.150 12.201 1.00 97.00 178 ALA A O 1
ATOM 1386 N N . GLY A 1 179 ? -1.211 -13.044 12.896 1.00 96.38 179 GLY A N 1
ATOM 1387 C CA . GLY A 1 179 ? -0.289 -13.631 11.919 1.00 96.38 179 GLY A CA 1
ATOM 1388 C C . GLY A 1 179 ? -0.382 -13.048 10.505 1.00 96.38 179 GLY A C 1
ATOM 1389 O O . GLY A 1 179 ? 0.220 -13.594 9.589 1.00 96.38 179 GLY A O 1
ATOM 1390 N N . LEU A 1 180 ? -1.099 -11.936 10.292 1.00 97.12 180 LEU A N 1
ATOM 1391 C CA . LEU A 1 180 ? -1.142 -11.282 8.972 1.00 97.12 180 LEU A CA 1
ATOM 1392 C C . LEU A 1 180 ? 0.113 -10.443 8.691 1.00 97.12 180 LEU A C 1
ATOM 1394 O O . LEU A 1 180 ? 0.434 -10.174 7.532 1.00 97.12 180 LEU A O 1
ATOM 1398 N N . ILE A 1 181 ? 0.810 -10.018 9.749 1.00 96.19 181 ILE A N 1
ATOM 1399 C CA . ILE A 1 181 ? 2.039 -9.222 9.687 1.00 96.19 181 ILE A CA 1
ATOM 1400 C C . ILE A 1 181 ? 3.112 -9.924 10.513 1.00 96.19 181 ILE A C 1
ATOM 1402 O O . ILE A 1 181 ? 2.904 -10.205 11.692 1.00 96.19 181 ILE A O 1
ATOM 1406 N N . HIS A 1 182 ? 4.269 -10.146 9.904 1.00 92.19 182 HIS A N 1
ATOM 1407 C CA . HIS A 1 182 ? 5.439 -10.747 10.529 1.00 92.19 182 HIS A CA 1
ATOM 1408 C C . HIS A 1 182 ? 6.580 -9.735 10.587 1.00 92.19 182 HIS A C 1
ATOM 1410 O O . HIS A 1 182 ? 6.804 -8.975 9.638 1.00 92.19 182 HIS A O 1
ATOM 1416 N N . THR A 1 183 ? 7.315 -9.761 11.694 1.00 84.38 183 THR A N 1
ATOM 1417 C CA . THR A 1 183 ? 8.592 -9.062 11.835 1.00 84.38 183 THR A CA 1
ATOM 1418 C C . THR A 1 183 ? 9.698 -9.940 11.249 1.00 84.38 183 THR A C 1
ATOM 1420 O O . THR A 1 183 ? 9.718 -11.146 11.492 1.00 84.38 183 THR A O 1
ATOM 1423 N N . ARG A 1 184 ? 10.566 -9.335 10.446 1.00 71.19 184 ARG A N 1
ATOM 1424 C CA . ARG A 1 184 ? 11.776 -9.908 9.858 1.00 71.19 184 ARG A CA 1
ATOM 1425 C C . ARG A 1 184 ? 12.919 -9.904 10.864 1.00 71.19 184 ARG A C 1
ATOM 1427 O O . ARG A 1 184 ? 12.955 -8.980 11.713 1.00 71.19 184 ARG A O 1
#